Protein AF-V4TE43-F1 (afdb_monomer)

Structure (mmCIF, N/CA/C/O bac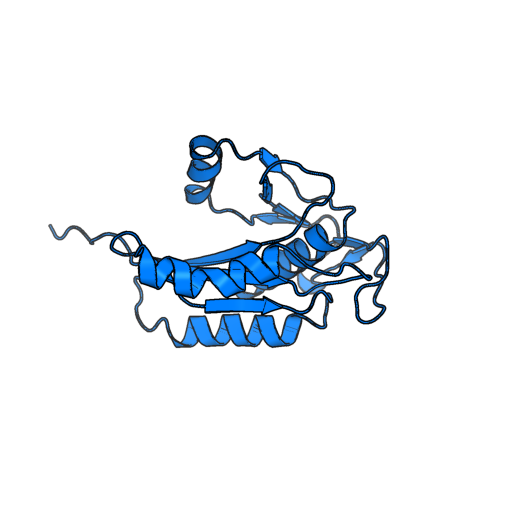kbone):
data_AF-V4TE43-F1
#
_entry.id   AF-V4TE43-F1
#
loop_
_atom_site.group_PDB
_atom_site.id
_atom_site.type_symbol
_atom_site.label_atom_id
_atom_site.label_alt_id
_atom_site.label_comp_id
_atom_site.label_asym_id
_atom_site.label_entity_id
_atom_site.label_seq_id
_atom_site.pdbx_PDB_ins_code
_atom_site.Cartn_x
_atom_site.Cartn_y
_atom_site.Cartn_z
_atom_site.occupancy
_atom_site.B_iso_or_equiv
_atom_site.auth_seq_id
_atom_site.auth_comp_id
_atom_site.auth_asym_id
_atom_site.auth_atom_id
_atom_site.pdbx_PDB_model_num
ATOM 1 N N . MET A 1 1 ? -7.833 16.934 38.124 1.00 43.22 1 MET A N 1
ATOM 2 C CA . MET A 1 1 ? -6.870 15.914 37.658 1.00 43.22 1 MET A CA 1
ATOM 3 C C . MET A 1 1 ? -7.594 15.027 36.652 1.00 43.22 1 MET A C 1
ATOM 5 O O . MET A 1 1 ? -8.127 13.998 37.038 1.00 43.22 1 MET A O 1
ATOM 9 N N . GLY A 1 2 ? -7.752 15.487 35.409 1.00 45.31 2 GLY A N 1
ATOM 10 C CA . GLY A 1 2 ? -8.401 14.695 34.361 1.00 45.31 2 GLY A CA 1
ATOM 11 C C . GLY A 1 2 ? -7.352 13.816 33.698 1.00 45.31 2 GLY A C 1
ATOM 12 O O . GLY A 1 2 ? -6.426 14.352 33.100 1.00 45.31 2 GLY A O 1
ATOM 13 N N . SER A 1 3 ? -7.446 12.497 33.848 1.00 54.00 3 SER A N 1
ATOM 14 C CA . SER A 1 3 ? -6.693 11.581 32.999 1.00 54.00 3 SER A CA 1
ATOM 15 C C . SER A 1 3 ? -7.282 11.667 31.596 1.00 54.00 3 SER A C 1
ATOM 17 O O . SER A 1 3 ? -8.442 11.319 31.380 1.00 54.00 3 SER A O 1
ATOM 19 N N . GLU A 1 4 ? -6.502 12.163 30.639 1.00 60.28 4 GLU A N 1
ATOM 20 C CA . GLU A 1 4 ? -6.820 11.951 29.232 1.00 60.28 4 GLU A CA 1
ATOM 21 C C . GLU A 1 4 ? -6.926 10.436 29.007 1.00 60.28 4 GLU A C 1
ATOM 23 O O . GLU A 1 4 ? -6.011 9.678 29.340 1.00 60.28 4 GLU A O 1
ATOM 28 N N . GLY A 1 5 ? -8.086 9.981 28.529 1.00 59.34 5 GLY A N 1
ATOM 29 C CA . GLY A 1 5 ? -8.273 8.587 28.139 1.00 59.34 5 GLY A CA 1
ATOM 30 C C . GLY A 1 5 ? -7.306 8.191 27.013 1.00 59.34 5 GLY A C 1
ATOM 31 O O . GLY A 1 5 ? -6.701 9.062 26.383 1.00 59.34 5 GLY A O 1
ATOM 32 N N . PRO A 1 6 ? -7.144 6.884 26.735 1.00 64.94 6 PRO A N 1
ATOM 33 C CA . PRO A 1 6 ? -6.296 6.422 25.640 1.00 64.94 6 PRO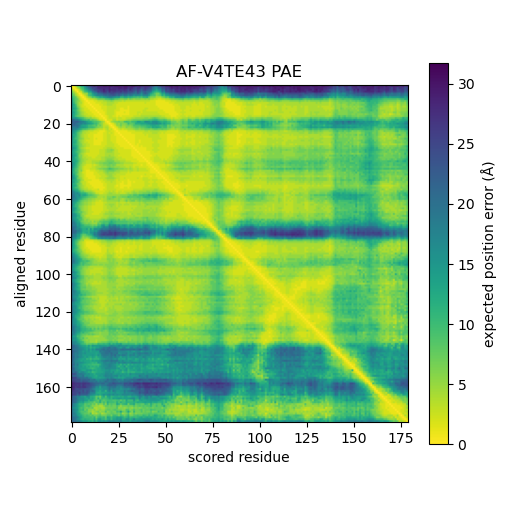 A CA 1
ATOM 34 C C . PRO A 1 6 ? -6.691 7.109 24.328 1.00 64.94 6 PRO A C 1
ATOM 36 O O . PRO A 1 6 ? -7.877 7.157 23.997 1.00 64.94 6 PRO A O 1
ATOM 39 N N . LYS A 1 7 ? -5.709 7.640 23.586 1.00 75.19 7 LYS A N 1
ATOM 40 C CA . LYS A 1 7 ? -5.956 8.233 22.264 1.00 75.19 7 LYS A CA 1
ATOM 41 C C . LYS A 1 7 ? -6.606 7.190 21.362 1.00 75.19 7 LYS A C 1
ATOM 43 O O . LYS A 1 7 ? -6.115 6.064 21.279 1.00 75.19 7 LYS A O 1
ATOM 48 N N . ALA A 1 8 ? -7.696 7.566 20.702 1.00 84.81 8 ALA A N 1
ATOM 49 C CA . ALA A 1 8 ? -8.313 6.714 19.698 1.00 84.81 8 ALA A CA 1
ATOM 50 C C . ALA A 1 8 ? -7.327 6.516 18.536 1.00 84.81 8 ALA A C 1
ATOM 52 O O . ALA A 1 8 ? -6.648 7.457 18.128 1.00 84.81 8 ALA A O 1
ATOM 53 N N . VAL A 1 9 ? -7.212 5.289 18.036 1.00 87.06 9 VAL A N 1
ATOM 54 C CA . VAL A 1 9 ? -6.275 4.902 16.980 1.00 87.06 9 VAL A CA 1
ATOM 55 C C . VAL A 1 9 ? -7.055 4.440 15.760 1.00 87.06 9 VAL A C 1
ATOM 57 O O . VAL A 1 9 ? -7.776 3.449 15.838 1.00 87.06 9 VAL A O 1
ATOM 60 N N . THR A 1 10 ? -6.841 5.090 14.622 1.00 88.56 10 THR A N 1
ATOM 61 C CA . THR A 1 10 ? -7.404 4.677 13.333 1.00 88.56 10 THR A CA 1
ATOM 62 C C . THR A 1 10 ? -6.314 4.030 12.488 1.00 88.56 10 THR A C 1
ATOM 64 O O . THR A 1 10 ? -5.268 4.630 12.240 1.00 88.56 10 THR A O 1
ATOM 67 N N . ILE A 1 11 ? -6.539 2.794 12.039 1.00 89.25 11 ILE A N 1
ATOM 68 C CA . ILE A 1 11 ? -5.569 2.032 11.244 1.00 89.25 11 ILE A CA 1
ATOM 69 C C . ILE A 1 11 ? -6.031 1.956 9.788 1.00 89.25 11 ILE A C 1
ATOM 71 O O . ILE A 1 11 ? -7.117 1.455 9.498 1.00 89.25 11 ILE A O 1
ATOM 75 N N . HIS A 1 12 ? -5.178 2.398 8.868 1.00 89.69 12 HIS A N 1
ATOM 76 C CA . HIS A 1 12 ? -5.350 2.252 7.426 1.00 89.69 12 HIS A CA 1
ATOM 77 C C . HIS A 1 12 ? -4.363 1.228 6.885 1.00 89.69 12 HIS A C 1
ATOM 79 O O . HIS A 1 12 ? -3.173 1.262 7.206 1.00 89.69 12 HIS A O 1
ATOM 85 N N . ILE A 1 13 ? -4.855 0.307 6.064 1.00 91.00 13 ILE A N 1
ATOM 86 C CA . ILE A 1 13 ? -4.091 -0.853 5.618 1.00 91.00 13 ILE A CA 1
ATOM 87 C C . ILE A 1 13 ? -4.107 -0.907 4.102 1.00 91.00 13 ILE A C 1
ATOM 89 O O . ILE A 1 13 ? -5.162 -0.893 3.470 1.00 91.00 13 ILE A O 1
ATOM 93 N N . ASN A 1 14 ? -2.912 -0.996 3.534 1.00 90.81 14 ASN A N 1
ATOM 94 C CA . ASN A 1 14 ? -2.694 -1.063 2.104 1.00 90.81 14 ASN A CA 1
ATOM 95 C C . ASN A 1 14 ? -2.037 -2.391 1.733 1.00 90.81 14 ASN A C 1
ATOM 97 O O . ASN A 1 14 ? -1.111 -2.843 2.407 1.00 90.81 14 ASN A O 1
ATOM 101 N N . GLY A 1 15 ? -2.487 -2.982 0.636 1.00 90.62 15 GLY A N 1
ATOM 102 C CA . GLY A 1 15 ? -1.875 -4.146 -0.005 1.00 90.62 15 GLY A CA 1
ATOM 103 C C . GLY A 1 15 ? -1.694 -3.878 -1.492 1.00 90.62 15 GLY A C 1
ATOM 104 O O . GLY A 1 15 ? -2.008 -2.787 -1.967 1.00 90.62 15 GLY A O 1
ATOM 105 N N . PHE A 1 16 ? -1.212 -4.867 -2.236 1.00 88.50 16 PHE A N 1
ATOM 106 C CA . PHE A 1 16 ? -0.948 -4.714 -3.665 1.00 88.50 16 PHE A CA 1
ATOM 107 C C . PHE A 1 16 ? -1.663 -5.781 -4.473 1.00 88.50 16 PHE A C 1
ATOM 109 O O . PHE A 1 16 ? -1.717 -6.937 -4.053 1.00 88.50 16 PHE A O 1
ATOM 116 N N . LYS A 1 17 ? -2.141 -5.401 -5.658 1.00 89.69 17 LYS A N 1
ATOM 117 C CA . LYS A 1 17 ? -2.650 -6.338 -6.659 1.00 89.69 17 LYS A CA 1
ATOM 118 C C . LYS A 1 17 ? -1.572 -7.345 -7.074 1.00 89.69 17 LYS A C 1
ATOM 120 O O . LYS A 1 17 ? -0.374 -7.183 -6.803 1.00 89.69 17 LYS A O 1
ATOM 125 N N . LYS A 1 18 ? -1.997 -8.411 -7.747 1.00 86.62 18 LYS A N 1
ATOM 126 C CA . LYS A 1 18 ? -1.102 -9.332 -8.473 1.00 86.62 18 LYS A CA 1
ATOM 127 C C . LYS A 1 18 ? -0.168 -8.601 -9.443 1.00 86.62 18 LYS A C 1
ATOM 129 O O . LYS A 1 18 ? -0.565 -7.583 -9.992 1.00 86.62 18 LYS A O 1
ATOM 134 N N . PHE A 1 19 ? 1.029 -9.142 -9.691 1.00 79.31 19 PHE A N 1
ATOM 135 C CA . PHE A 1 19 ? 2.043 -8.593 -10.608 1.00 79.31 19 PHE A CA 1
ATOM 136 C C . PHE A 1 19 ? 2.813 -9.697 -11.346 1.00 79.31 19 PHE A C 1
ATOM 138 O O . PHE A 1 19 ? 2.823 -10.835 -10.896 1.00 79.31 19 PHE A O 1
ATOM 145 N N . GLN A 1 20 ? 3.448 -9.361 -12.478 1.00 68.50 20 GLN A N 1
ATOM 146 C CA . GLN A 1 20 ? 4.384 -10.223 -13.232 1.00 68.50 20 GLN A CA 1
ATOM 147 C C . GLN A 1 20 ? 3.979 -11.704 -13.372 1.00 68.50 20 GLN A C 1
ATOM 149 O O . GLN A 1 20 ? 4.739 -12.605 -13.030 1.00 68.50 20 GLN A O 1
ATOM 154 N N . GLY A 1 21 ? 2.765 -11.980 -13.855 1.00 68.19 21 GLY A N 1
ATOM 155 C CA . GLY A 1 21 ? 2.312 -13.360 -14.086 1.00 68.19 21 GLY A CA 1
ATOM 156 C C . GLY A 1 21 ? 2.076 -14.189 -12.816 1.00 68.19 21 GLY A C 1
ATOM 157 O O . GLY A 1 21 ? 1.692 -15.351 -12.919 1.00 68.19 21 GLY A O 1
ATOM 158 N N . ILE A 1 22 ? 2.245 -13.608 -11.625 1.00 71.94 22 ILE A N 1
ATOM 159 C CA . ILE A 1 22 ? 1.826 -14.224 -10.369 1.00 71.94 22 ILE A CA 1
ATOM 160 C C . ILE A 1 22 ? 0.297 -14.213 -10.349 1.00 71.94 22 ILE A C 1
ATOM 162 O O . ILE A 1 22 ? -0.325 -13.159 -10.481 1.00 71.94 22 ILE A O 1
ATOM 166 N N . ALA A 1 23 ? -0.310 -15.391 -10.206 1.00 78.31 23 ALA A N 1
ATOM 167 C CA . ALA A 1 23 ? -1.764 -15.537 -10.236 1.00 78.31 23 ALA A CA 1
ATOM 168 C C . ALA A 1 23 ? -2.444 -14.797 -9.072 1.00 78.31 23 ALA A C 1
ATOM 170 O O . ALA A 1 23 ? -3.497 -14.188 -9.263 1.00 78.31 23 ALA A O 1
ATOM 171 N N . GLU A 1 24 ? -1.810 -14.806 -7.894 1.00 84.50 24 GLU A N 1
ATOM 172 C CA . GLU A 1 24 ? -2.371 -14.283 -6.650 1.00 84.50 24 GLU A CA 1
ATOM 173 C C . GLU A 1 24 ? -1.313 -13.565 -5.804 1.00 84.50 24 GLU A C 1
ATOM 175 O O . GLU A 1 24 ? -0.210 -14.072 -5.592 1.00 84.50 24 GLU A O 1
ATOM 180 N N . ASN A 1 25 ? -1.657 -12.387 -5.276 1.00 88.38 25 ASN A N 1
ATOM 181 C CA . ASN A 1 25 ? -0.849 -11.697 -4.276 1.00 88.38 25 ASN A CA 1
ATOM 182 C C . ASN A 1 25 ? -1.471 -11.922 -2.885 1.00 88.38 25 ASN A C 1
ATOM 184 O O . ASN A 1 25 ? -2.622 -11.537 -2.658 1.00 88.38 25 ASN A O 1
ATOM 188 N N . PRO A 1 26 ? -0.743 -12.504 -1.916 1.00 89.94 26 PRO A N 1
ATOM 189 C CA . PRO A 1 26 ? -1.303 -12.759 -0.591 1.00 89.94 26 PRO A CA 1
ATOM 190 C C . PRO A 1 26 ? -1.689 -11.466 0.142 1.00 89.94 26 PRO A C 1
ATOM 192 O O . PRO A 1 26 ? -2.605 -11.482 0.958 1.00 89.94 26 PRO A O 1
ATOM 195 N N . THR A 1 27 ? -1.049 -10.331 -0.165 1.00 91.56 27 THR A N 1
ATOM 196 C CA . THR A 1 27 ? -1.392 -9.044 0.465 1.00 91.56 27 THR A CA 1
ATOM 197 C C . THR A 1 27 ? -2.767 -8.538 0.027 1.00 91.56 27 THR A C 1
ATOM 199 O O . THR A 1 27 ? -3.524 -8.062 0.868 1.00 91.56 27 THR A O 1
ATOM 202 N N . GLU A 1 28 ? -3.140 -8.721 -1.243 1.00 92.94 28 GLU A N 1
ATOM 203 C CA . GLU A 1 28 ? -4.490 -8.440 -1.754 1.00 92.94 28 GLU A CA 1
ATOM 204 C C . GLU A 1 28 ? -5.537 -9.288 -1.026 1.00 92.94 28 GLU A C 1
ATOM 206 O O . GLU A 1 28 ? -6.541 -8.768 -0.540 1.00 92.94 28 GLU A O 1
ATOM 211 N N . THR A 1 29 ? -5.258 -10.584 -0.861 1.00 92.94 29 THR A N 1
ATOM 212 C CA . THR A 1 29 ? -6.143 -11.507 -0.136 1.00 92.94 29 THR A CA 1
ATOM 213 C C . THR A 1 29 ? -6.333 -11.083 1.321 1.00 92.94 29 THR A C 1
ATOM 215 O O . THR A 1 29 ? -7.458 -11.079 1.821 1.00 92.94 29 THR A O 1
ATOM 218 N N . VAL A 1 30 ? -5.257 -10.702 2.015 1.00 92.94 30 VAL A N 1
ATOM 219 C CA . VAL A 1 30 ? -5.335 -10.231 3.406 1.00 92.94 30 VAL A CA 1
ATOM 220 C C . VAL A 1 30 ? -6.187 -8.968 3.505 1.00 92.94 30 VAL A C 1
ATOM 222 O O . VAL A 1 30 ? -7.105 -8.926 4.320 1.00 92.94 30 VAL A O 1
ATOM 225 N N . VAL A 1 31 ? -5.929 -7.965 2.663 1.00 93.38 31 VAL A N 1
ATOM 226 C CA . VAL A 1 31 ? -6.636 -6.675 2.708 1.00 93.38 31 VAL A CA 1
ATOM 227 C C . VAL A 1 31 ? -8.122 -6.828 2.394 1.00 93.38 31 VAL A C 1
ATOM 229 O O . VAL A 1 31 ? -8.950 -6.279 3.119 1.00 93.38 31 VAL A O 1
ATOM 232 N N . ASN A 1 32 ? -8.478 -7.630 1.386 1.00 93.88 32 ASN A N 1
ATOM 233 C CA . ASN A 1 32 ? -9.877 -7.870 1.018 1.00 93.88 32 ASN A CA 1
ATOM 234 C C . ASN A 1 32 ? -10.668 -8.571 2.134 1.00 93.88 32 ASN A C 1
ATOM 236 O O . ASN A 1 32 ? -11.840 -8.271 2.356 1.00 93.88 32 ASN A O 1
ATOM 240 N N . ASN A 1 33 ? -10.027 -9.483 2.867 1.00 94.94 33 ASN A N 1
ATOM 241 C CA . ASN A 1 33 ? -10.680 -10.242 3.932 1.00 94.94 33 ASN A CA 1
ATOM 242 C C . ASN A 1 33 ? -10.717 -9.509 5.280 1.00 94.94 33 ASN A C 1
ATOM 244 O O . ASN A 1 33 ? -11.480 -9.898 6.170 1.00 94.94 33 ASN A O 1
ATOM 248 N N . LEU A 1 34 ? -9.900 -8.469 5.459 1.00 93.62 34 LEU A N 1
ATOM 249 C CA . LEU A 1 34 ? -9.681 -7.867 6.769 1.00 93.62 34 LEU A CA 1
ATOM 250 C C . LEU A 1 34 ? -10.925 -7.177 7.328 1.00 93.62 34 LEU A C 1
ATOM 252 O O . LEU A 1 34 ? -11.205 -7.307 8.518 1.00 93.62 34 LEU A O 1
ATOM 256 N N . LYS A 1 35 ? -11.710 -6.510 6.475 1.00 90.62 35 LYS A N 1
ATOM 257 C CA . LYS A 1 35 ? -12.965 -5.871 6.889 1.00 90.62 35 LYS A CA 1
ATOM 258 C C . LYS A 1 35 ? -13.938 -6.891 7.492 1.00 90.62 35 LYS A C 1
ATOM 260 O O . LYS A 1 35 ? -14.349 -6.746 8.639 1.00 90.62 35 LYS A O 1
ATOM 265 N N . ALA A 1 36 ? -14.201 -7.982 6.771 1.00 92.06 36 ALA A N 1
ATOM 266 C CA . ALA A 1 36 ? -15.064 -9.066 7.244 1.00 92.06 36 ALA A CA 1
ATOM 267 C C . ALA A 1 36 ? -14.479 -9.807 8.462 1.00 92.06 36 ALA A C 1
ATOM 269 O O . ALA A 1 36 ? -15.206 -10.403 9.259 1.00 92.06 36 ALA A O 1
ATOM 270 N N . TYR A 1 37 ? -13.153 -9.835 8.612 1.00 93.44 37 TYR A N 1
ATOM 271 C CA . TYR A 1 37 ? -12.515 -10.374 9.811 1.00 93.44 37 TYR A CA 1
ATOM 272 C C . TYR A 1 37 ? -12.777 -9.484 11.034 1.00 93.44 37 TYR A C 1
ATOM 274 O O . TYR A 1 37 ? -13.205 -9.994 12.069 1.00 93.44 37 TYR A O 1
ATOM 282 N N . VAL A 1 38 ? -12.582 -8.169 10.901 1.00 92.81 38 VAL A N 1
ATOM 283 C CA . VAL A 1 38 ? -12.822 -7.182 11.963 1.00 92.81 38 VAL A CA 1
ATOM 284 C C . VAL A 1 38 ? -14.296 -7.122 12.354 1.00 92.81 38 VAL A C 1
ATOM 286 O O . VAL A 1 38 ? -14.597 -7.108 13.541 1.00 92.81 38 VAL A O 1
ATOM 289 N N . GLU A 1 39 ? -15.223 -7.185 11.399 1.00 90.88 39 GLU A N 1
ATOM 290 C CA . GLU A 1 39 ? -16.664 -7.236 11.691 1.00 90.88 39 GLU A CA 1
ATOM 291 C C . GLU A 1 39 ? -17.044 -8.464 12.535 1.00 90.88 39 GLU A C 1
ATOM 293 O O . GLU A 1 39 ? -17.906 -8.382 13.406 1.00 90.88 39 GLU A O 1
ATOM 298 N N . ARG A 1 40 ? -16.373 -9.603 12.320 1.00 94.19 40 ARG A N 1
ATOM 299 C CA . ARG A 1 40 ? -16.640 -10.851 13.056 1.00 94.19 40 ARG A CA 1
ATOM 300 C C . ARG A 1 40 ? -15.932 -10.946 14.403 1.00 94.19 40 ARG A C 1
ATOM 302 O O . ARG A 1 40 ? -16.440 -11.604 15.306 1.00 94.19 40 ARG A O 1
ATOM 309 N N . ARG A 1 41 ? -14.720 -10.400 14.519 1.00 93.50 41 ARG A N 1
ATOM 310 C CA . ARG A 1 41 ? -13.853 -10.566 15.702 1.00 93.50 41 ARG A CA 1
ATOM 311 C C . ARG A 1 41 ? -13.783 -9.325 16.586 1.00 93.50 41 ARG A C 1
ATOM 313 O O . ARG A 1 41 ? -13.365 -9.442 17.733 1.00 93.50 41 ARG A O 1
ATOM 320 N N . GLY A 1 42 ? -14.205 -8.177 16.070 1.00 91.19 42 GLY A N 1
ATOM 321 C CA . GLY A 1 42 ? -14.015 -6.879 16.697 1.00 91.19 42 GLY A CA 1
ATOM 322 C C . GLY A 1 42 ? -12.559 -6.411 16.657 1.00 91.19 42 GLY A C 1
ATOM 323 O O . GLY A 1 42 ? -11.648 -7.120 16.220 1.00 91.19 42 GLY A O 1
ATOM 324 N N . LEU A 1 43 ? -12.353 -5.190 17.140 1.00 89.12 43 LEU A N 1
ATOM 325 C CA . LEU A 1 43 ? -11.045 -4.622 17.448 1.00 89.12 43 LEU A CA 1
ATOM 326 C C . LEU A 1 43 ? -10.996 -4.251 18.936 1.00 89.12 43 LEU A C 1
ATOM 328 O O . LEU A 1 43 ? -12.049 -4.091 19.559 1.00 89.12 43 LEU A O 1
ATOM 332 N N . PRO A 1 44 ? -9.794 -4.120 19.524 1.00 88.75 44 PRO A N 1
ATOM 333 C CA . PRO A 1 44 ? -9.649 -3.604 20.879 1.00 88.75 44 PRO A CA 1
ATOM 334 C C . PRO A 1 44 ? -10.323 -2.236 21.045 1.00 88.75 44 PRO A C 1
ATOM 336 O O . PRO A 1 44 ? -10.392 -1.446 20.103 1.00 88.75 44 PRO A O 1
ATOM 339 N N . ALA A 1 45 ? -10.788 -1.937 22.260 1.00 87.00 45 ALA A N 1
ATOM 340 C CA . ALA A 1 45 ? -11.393 -0.644 22.565 1.00 87.00 45 ALA A CA 1
ATOM 341 C C . ALA A 1 45 ? -10.432 0.508 22.224 1.00 87.00 45 ALA A C 1
ATOM 343 O O . ALA A 1 45 ? -9.246 0.456 22.551 1.00 87.00 45 ALA A O 1
ATOM 344 N N . GLY A 1 46 ? -10.956 1.541 21.564 1.00 85.38 46 GLY A N 1
ATOM 345 C CA . GLY A 1 46 ? -10.164 2.683 21.107 1.00 85.38 46 GLY A CA 1
ATOM 346 C C . GLY A 1 46 ? -9.393 2.449 19.805 1.00 85.38 46 GLY A C 1
ATOM 347 O O . GLY A 1 46 ? -8.680 3.353 19.392 1.00 85.38 46 GLY A O 1
ATOM 348 N N . VAL A 1 47 ? -9.534 1.293 19.143 1.00 88.50 47 VAL A N 1
ATOM 349 C CA . VAL A 1 47 ? -8.946 1.032 17.820 1.00 88.50 47 VAL A CA 1
ATOM 350 C C . VAL A 1 47 ? -10.043 0.886 16.771 1.00 88.50 47 VAL A C 1
ATOM 352 O O . VAL A 1 47 ? -10.960 0.078 16.922 1.00 88.50 47 VAL A O 1
ATOM 355 N N . THR A 1 48 ? -9.927 1.628 15.676 1.00 91.19 48 THR A N 1
ATOM 356 C CA . THR A 1 48 ? -10.841 1.582 14.534 1.00 91.19 48 THR A CA 1
ATOM 357 C C . THR A 1 48 ? -10.092 1.178 13.267 1.00 91.19 48 THR A C 1
ATOM 359 O O . THR A 1 48 ? -8.932 1.534 13.043 1.00 91.19 48 THR A O 1
ATOM 362 N N . LEU A 1 49 ? -10.763 0.400 12.418 1.00 91.88 49 LEU A N 1
ATOM 363 C CA . LEU A 1 49 ? -10.295 0.142 11.062 1.00 91.88 49 LEU A CA 1
ATOM 364 C C . LEU A 1 49 ? -10.803 1.276 10.170 1.00 91.88 49 LEU A C 1
ATOM 366 O O . LEU A 1 49 ? -12.011 1.423 10.010 1.00 91.88 49 LEU A O 1
ATOM 370 N N . GLY A 1 50 ? -9.886 2.058 9.607 1.00 90.38 50 GLY A N 1
ATOM 371 C CA . GLY A 1 50 ? -10.198 3.120 8.656 1.00 90.38 50 GLY A CA 1
ATOM 372 C C . GLY A 1 50 ? -10.443 2.548 7.261 1.00 90.38 50 GLY A C 1
ATOM 373 O O . GLY A 1 50 ? -11.549 2.133 6.922 1.00 90.38 50 GLY A O 1
ATOM 374 N N . SER A 1 51 ? -9.394 2.505 6.436 1.00 91.38 51 SER A N 1
ATOM 375 C CA . SER A 1 51 ? -9.465 1.986 5.065 1.00 91.38 51 SER A CA 1
ATOM 376 C C . SER A 1 51 ? -8.681 0.687 4.887 1.00 91.38 51 SER A C 1
ATOM 378 O O . SER A 1 51 ? -7.653 0.461 5.523 1.00 91.38 51 SER A O 1
ATOM 380 N N . CYS A 1 52 ? -9.165 -0.152 3.974 1.00 93.50 52 CYS A N 1
ATOM 381 C CA . CYS A 1 52 ? -8.465 -1.314 3.436 1.00 93.50 52 CYS A CA 1
ATOM 382 C C . CYS A 1 52 ? -8.367 -1.122 1.921 1.00 93.50 52 CYS A C 1
ATOM 384 O O . CYS A 1 52 ? -9.374 -1.259 1.228 1.00 93.50 52 CYS A O 1
ATOM 386 N N . THR A 1 53 ? -7.188 -0.758 1.418 1.00 92.56 53 THR A N 1
ATOM 387 C CA . THR A 1 53 ? -7.006 -0.369 0.013 1.00 92.56 53 THR A CA 1
ATOM 388 C C . THR A 1 53 ? -6.031 -1.305 -0.691 1.00 92.56 53 THR A C 1
ATOM 390 O O . THR A 1 53 ? -4.914 -1.533 -0.231 1.00 92.56 53 THR A O 1
ATOM 393 N N . VAL A 1 54 ? -6.435 -1.831 -1.846 1.00 92.44 54 VAL A N 1
ATOM 394 C CA . VAL A 1 54 ? -5.551 -2.604 -2.726 1.00 92.44 5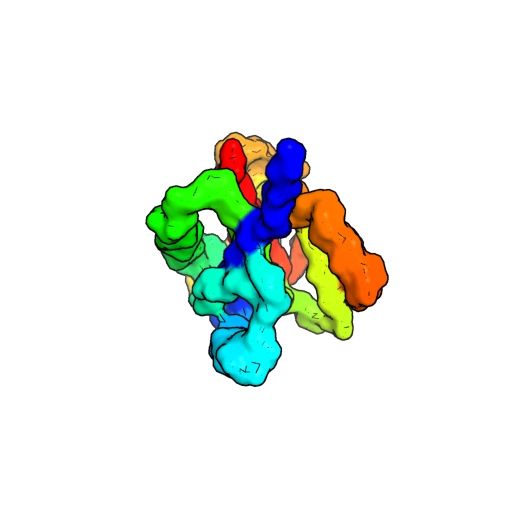4 VAL A CA 1
ATOM 395 C C . VAL A 1 54 ? -5.016 -1.677 -3.816 1.00 92.44 54 VAL A C 1
ATOM 397 O O . VAL A 1 54 ? -5.784 -1.113 -4.595 1.00 92.44 54 VAL A O 1
ATOM 400 N N . LEU A 1 55 ? -3.699 -1.503 -3.849 1.00 90.31 55 LEU A N 1
ATOM 401 C CA . LEU A 1 55 ? -2.986 -0.624 -4.771 1.00 90.31 55 LEU A CA 1
ATOM 402 C C . LEU A 1 55 ? -2.502 -1.397 -6.002 1.00 90.31 55 LEU A C 1
ATOM 404 O O . LEU A 1 55 ? -2.210 -2.590 -5.914 1.00 90.31 55 LEU A O 1
ATOM 408 N N . GLU A 1 56 ? -2.365 -0.716 -7.140 1.00 87.88 56 GLU A N 1
ATOM 409 C CA . GLU A 1 56 ? -1.666 -1.285 -8.298 1.00 87.88 56 GLU A CA 1
ATOM 410 C C . GLU A 1 56 ? -0.227 -1.650 -7.919 1.00 87.88 56 GLU A C 1
ATOM 412 O O . GLU A 1 56 ? 0.435 -0.922 -7.177 1.00 87.88 56 GLU A O 1
ATOM 417 N N . ALA A 1 57 ? 0.295 -2.756 -8.447 1.00 84.81 57 ALA A N 1
ATOM 418 C CA . ALA A 1 57 ? 1.693 -3.122 -8.247 1.00 84.81 57 ALA A CA 1
ATOM 419 C C . ALA A 1 57 ? 2.591 -2.409 -9.277 1.00 84.81 57 ALA A C 1
ATOM 421 O O . ALA A 1 57 ? 3.368 -3.028 -10.006 1.00 84.81 57 ALA A O 1
ATOM 422 N N . ALA A 1 58 ? 2.441 -1.086 -9.340 1.00 83.38 58 ALA A N 1
ATOM 423 C CA . ALA A 1 58 ? 3.148 -0.181 -10.233 1.00 83.38 58 ALA A CA 1
ATOM 424 C C . ALA A 1 58 ? 3.555 1.084 -9.472 1.00 83.38 58 ALA A C 1
ATOM 426 O O . ALA A 1 58 ? 2.756 1.634 -8.712 1.00 83.38 58 ALA A O 1
ATOM 427 N N . GLY A 1 59 ? 4.796 1.537 -9.663 1.00 75.00 59 GLY A N 1
ATOM 428 C CA . GLY A 1 59 ? 5.404 2.569 -8.817 1.00 75.00 59 GLY A CA 1
ATOM 429 C C . GLY A 1 59 ? 4.657 3.900 -8.862 1.00 75.00 59 GLY A C 1
ATOM 430 O O . GLY A 1 59 ? 4.299 4.455 -7.819 1.00 75.00 59 GLY A O 1
ATOM 431 N N . ASP A 1 60 ? 4.371 4.376 -10.072 1.00 78.31 60 ASP A N 1
ATOM 432 C CA . ASP A 1 60 ? 3.558 5.576 -10.288 1.00 78.31 60 ASP A CA 1
ATOM 433 C C . ASP A 1 60 ? 2.075 5.258 -10.478 1.00 78.31 60 ASP A C 1
ATOM 435 O O . ASP A 1 60 ? 1.226 6.063 -10.100 1.00 78.31 60 ASP A O 1
ATOM 439 N N . GLY A 1 61 ? 1.736 4.055 -10.955 1.00 81.44 61 GLY A N 1
ATOM 440 C CA . GLY A 1 61 ? 0.341 3.621 -11.084 1.00 81.44 61 GLY A CA 1
ATOM 441 C C . GLY A 1 61 ? -0.414 3.582 -9.748 1.00 81.44 61 GLY A C 1
ATOM 442 O O . GLY A 1 61 ? -1.616 3.831 -9.713 1.00 81.44 61 GLY A O 1
ATOM 443 N N . ALA A 1 62 ? 0.283 3.334 -8.633 1.00 84.94 62 ALA A N 1
ATOM 444 C CA . ALA A 1 62 ? -0.300 3.337 -7.291 1.00 84.94 62 ALA A CA 1
ATOM 445 C C . ALA A 1 62 ? -0.467 4.738 -6.675 1.00 84.94 62 ALA A C 1
ATOM 447 O O . ALA A 1 62 ? -1.178 4.885 -5.675 1.00 84.94 62 ALA A O 1
ATOM 448 N 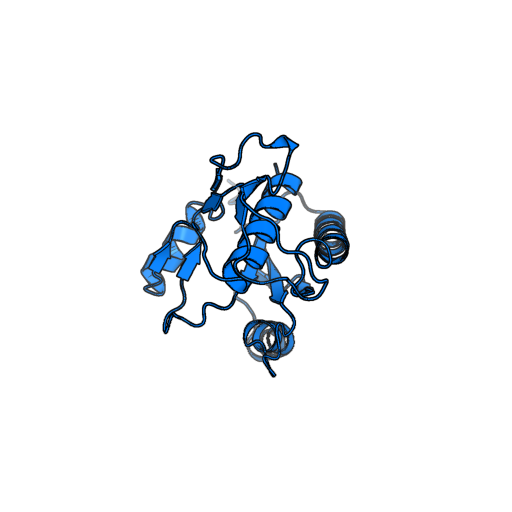N . LEU A 1 63 ? 0.207 5.759 -7.219 1.00 82.62 63 LEU A N 1
ATOM 449 C CA . LEU A 1 63 ? 0.315 7.074 -6.586 1.00 82.62 63 LEU A CA 1
ATOM 450 C C . LEU A 1 63 ? -1.029 7.817 -6.488 1.00 82.62 63 LEU A C 1
ATOM 452 O O . LEU A 1 63 ? -1.349 8.280 -5.392 1.00 82.62 63 LEU A O 1
ATOM 456 N N . PRO A 1 64 ? -1.864 7.898 -7.544 1.00 86.69 64 PRO A N 1
ATOM 457 C CA . PRO A 1 64 ? -3.142 8.604 -7.451 1.00 86.69 64 PRO A CA 1
ATOM 458 C C . PRO A 1 64 ? -4.072 7.998 -6.394 1.00 86.69 64 PRO A C 1
ATOM 460 O O . PRO A 1 64 ? -4.692 8.715 -5.610 1.00 86.69 64 PRO A O 1
ATOM 463 N N . THR A 1 65 ? -4.141 6.664 -6.331 1.00 88.06 65 THR A N 1
ATOM 464 C CA . THR A 1 65 ? -4.950 5.950 -5.335 1.00 88.06 65 THR A CA 1
ATOM 465 C C . THR A 1 65 ? -4.416 6.162 -3.922 1.00 88.06 65 THR A C 1
ATOM 467 O O . THR A 1 65 ? -5.213 6.313 -2.993 1.00 88.06 65 THR A O 1
ATOM 470 N N . LEU A 1 66 ? -3.092 6.218 -3.747 1.00 84.81 66 LEU A N 1
ATOM 471 C CA . LEU A 1 66 ? -2.487 6.535 -2.456 1.00 84.81 66 LEU A CA 1
ATOM 472 C C . LEU A 1 66 ? -2.893 7.908 -1.963 1.00 84.81 66 LEU A C 1
ATOM 474 O O . LEU A 1 66 ? -3.419 8.009 -0.861 1.00 84.81 66 LEU A O 1
ATOM 478 N N . LEU A 1 67 ? -2.633 8.940 -2.770 1.00 83.69 67 LEU A N 1
ATOM 479 C CA . LEU A 1 67 ? -2.854 10.330 -2.385 1.00 83.69 67 LEU A CA 1
ATOM 480 C C . LEU A 1 67 ? -4.319 10.542 -2.035 1.00 83.69 67 LEU A C 1
ATOM 482 O O . LEU A 1 67 ? -4.619 11.014 -0.945 1.00 83.69 67 LEU A O 1
ATOM 486 N N . LYS A 1 68 ? -5.228 10.030 -2.871 1.00 86.88 68 LYS A N 1
ATOM 487 C CA . LYS A 1 68 ? -6.664 10.049 -2.586 1.00 86.88 68 LYS A CA 1
ATOM 488 C C . LYS A 1 68 ? -7.009 9.376 -1.253 1.00 86.88 68 LYS A C 1
ATOM 490 O O . LYS A 1 68 ? -7.855 9.876 -0.517 1.00 86.88 68 LYS A O 1
ATOM 495 N N . THR A 1 69 ? -6.380 8.240 -0.941 1.00 85.44 69 THR A N 1
ATOM 496 C CA . THR A 1 69 ? -6.61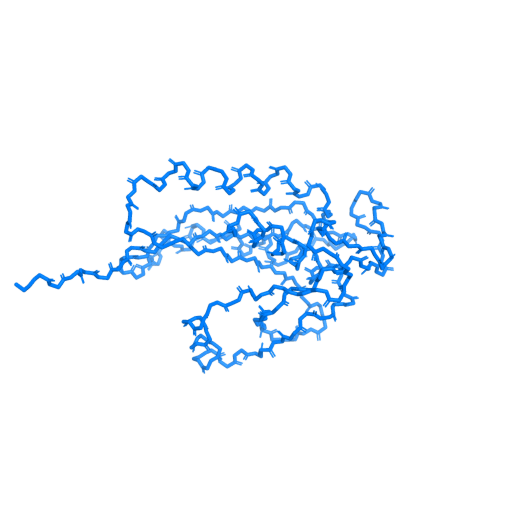3 7.539 0.332 1.00 85.44 69 THR A CA 1
ATOM 497 C C . THR A 1 69 ? -6.095 8.375 1.504 1.00 85.44 69 THR A C 1
ATOM 499 O O . THR A 1 69 ? -6.841 8.587 2.455 1.00 85.44 69 THR A O 1
ATOM 502 N N . LEU A 1 70 ? -4.870 8.906 1.415 1.00 82.88 70 LEU A N 1
ATOM 503 C CA . LEU A 1 70 ? -4.269 9.771 2.437 1.00 82.88 70 LEU A CA 1
ATOM 504 C C . LEU A 1 70 ? -5.138 11.012 2.705 1.00 82.88 70 LEU A C 1
ATOM 506 O O . LEU A 1 70 ? -5.498 11.275 3.849 1.00 82.88 70 LEU A O 1
ATOM 510 N N . GLU A 1 71 ? -5.538 11.725 1.652 1.00 82.94 71 GLU A N 1
ATOM 511 C CA . GLU A 1 71 ? -6.387 12.922 1.724 1.00 82.94 71 GLU A CA 1
ATOM 512 C C . GLU A 1 71 ? -7.761 12.623 2.335 1.00 82.94 71 GLU A C 1
ATOM 514 O O . GLU A 1 71 ? -8.256 13.381 3.176 1.00 82.94 71 GLU A O 1
ATOM 519 N N . SER A 1 72 ? -8.374 11.497 1.951 1.00 80.81 72 SER A N 1
ATOM 520 C CA . SER 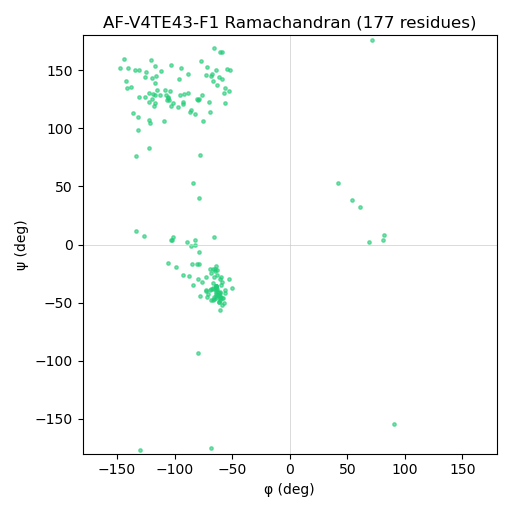A 1 72 ? -9.671 11.088 2.493 1.00 80.81 72 SER A CA 1
ATOM 521 C C . SER A 1 72 ? -9.609 10.787 3.991 1.00 80.81 72 SER A C 1
ATOM 523 O O . SER A 1 72 ? -10.543 11.128 4.713 1.00 80.81 72 SER A O 1
ATOM 525 N N . SER A 1 73 ? -8.500 10.218 4.470 1.00 75.94 73 SER A N 1
ATOM 526 C CA . SER A 1 73 ? -8.302 9.929 5.889 1.00 75.94 73 SER A CA 1
ATOM 527 C C . SER A 1 73 ? -8.088 11.200 6.705 1.00 75.94 73 SER A C 1
ATOM 529 O O . SER A 1 73 ? -8.693 11.346 7.762 1.00 75.94 73 SER A O 1
ATOM 531 N N . ILE A 1 74 ? -7.293 12.148 6.196 1.00 72.38 74 ILE A N 1
ATOM 532 C CA . ILE A 1 74 ? -7.051 13.441 6.862 1.00 72.38 74 ILE A CA 1
ATOM 533 C C . ILE A 1 74 ? -8.351 14.252 6.965 1.00 72.38 74 ILE A C 1
ATOM 535 O O . ILE A 1 74 ? -8.622 14.884 7.982 1.00 72.38 74 ILE A O 1
ATOM 539 N N . SER A 1 75 ? -9.195 14.200 5.933 1.00 66.50 75 SER A N 1
ATOM 540 C CA . SER A 1 75 ? -10.485 14.907 5.920 1.00 66.50 75 SER A CA 1
ATOM 541 C C . SER A 1 75 ? -11.508 14.322 6.909 1.00 66.50 75 SER A C 1
ATOM 543 O O . SER A 1 75 ? -12.472 14.993 7.276 1.00 66.50 75 SER A O 1
ATOM 545 N N . GLN A 1 76 ? -11.328 13.066 7.331 1.00 61.47 76 GLN A N 1
ATOM 546 C CA . GLN A 1 76 ? -12.203 12.391 8.295 1.00 61.47 76 GLN A CA 1
ATOM 547 C C . GLN A 1 76 ? -11.778 12.637 9.749 1.00 61.47 76 GLN A C 1
ATOM 549 O O . GLN A 1 76 ? -12.635 12.640 10.636 1.00 61.47 76 GLN A O 1
ATOM 554 N N . THR A 1 77 ? -10.493 12.903 9.998 1.00 58.16 77 THR A N 1
ATOM 555 C CA . THR A 1 77 ? -9.953 13.200 11.331 1.00 58.16 77 THR A CA 1
ATOM 556 C C . THR A 1 77 ? -10.274 14.638 11.745 1.00 58.16 77 THR A C 1
ATOM 558 O O . THR A 1 77 ? -9.433 15.528 11.687 1.00 58.16 77 THR A O 1
ATOM 561 N N . ASN A 1 78 ? -11.517 14.880 12.162 1.00 53.06 78 ASN A N 1
ATOM 562 C CA . ASN A 1 78 ? -11.975 16.177 12.681 1.00 53.06 78 ASN A CA 1
ATOM 563 C C . ASN A 1 78 ? -11.636 16.389 14.173 1.00 53.06 78 ASN A C 1
ATOM 565 O O . ASN A 1 78 ? -12.045 17.390 14.764 1.00 53.06 78 ASN A O 1
ATOM 569 N N . THR A 1 79 ? -10.924 15.453 14.813 1.00 54.47 79 THR A N 1
ATOM 570 C CA . THR A 1 79 ? -10.636 15.478 16.253 1.00 54.47 79 THR A CA 1
ATOM 571 C C . THR A 1 79 ? -9.121 15.521 16.507 1.00 54.47 79 THR A C 1
ATOM 573 O O . THR A 1 79 ? -8.359 14.670 16.057 1.00 54.47 79 THR A O 1
ATOM 576 N N . ASN A 1 80 ? -8.657 16.509 17.279 1.00 58.25 80 ASN A N 1
ATOM 577 C CA . ASN A 1 80 ? -7.233 16.728 17.601 1.00 58.25 80 ASN A CA 1
ATOM 578 C C . ASN A 1 80 ? -6.578 15.611 18.455 1.00 58.25 80 ASN A C 1
ATOM 580 O O . ASN A 1 80 ? -5.444 15.771 18.904 1.00 58.25 80 ASN A O 1
ATOM 584 N N . ASN A 1 81 ? -7.275 14.498 18.713 1.00 60.25 81 ASN A N 1
ATOM 585 C CA . ASN A 1 81 ? -6.851 13.438 19.636 1.00 60.25 81 ASN A CA 1
ATOM 586 C C . ASN A 1 81 ? -6.838 12.023 19.030 1.00 60.25 81 ASN A C 1
ATOM 588 O O . ASN A 1 81 ? -6.599 11.058 19.760 1.00 60.25 81 ASN A O 1
ATOM 592 N N . GLU A 1 82 ? -7.051 11.889 17.720 1.00 71.69 82 GLU A N 1
ATOM 593 C CA . GLU A 1 82 ? -6.958 10.612 17.007 1.00 71.69 82 GLU A CA 1
ATOM 594 C C . GLU A 1 82 ? -5.550 10.381 16.435 1.00 71.69 82 GLU A C 1
ATOM 596 O O . GLU A 1 82 ? -4.972 11.234 15.763 1.00 71.69 82 GLU A O 1
ATOM 601 N N . GLN A 1 83 ? -4.976 9.209 16.708 1.00 83.06 83 GLN A N 1
ATOM 602 C CA . GLN A 1 83 ? -3.716 8.757 16.128 1.00 83.06 83 GLN A CA 1
ATOM 603 C C . GLN A 1 83 ? -3.995 7.926 14.873 1.00 83.06 83 GLN A C 1
ATOM 605 O O . GLN A 1 83 ? -4.621 6.872 14.945 1.00 83.06 83 GLN A O 1
ATOM 610 N N . VAL A 1 84 ? -3.464 8.351 13.729 1.00 83.88 84 VAL A N 1
ATOM 611 C CA . VAL A 1 84 ? -3.585 7.608 12.468 1.00 83.88 84 VAL A CA 1
ATOM 612 C C . VAL A 1 84 ? -2.352 6.729 12.255 1.00 83.88 84 VAL A C 1
ATOM 614 O O . VAL A 1 84 ? -1.219 7.203 12.333 1.00 83.88 84 VAL A O 1
ATOM 617 N N . ILE A 1 85 ? -2.560 5.441 11.976 1.00 85.38 85 ILE A N 1
ATOM 618 C CA . ILE A 1 85 ? -1.501 4.480 11.647 1.00 85.38 85 ILE A CA 1
ATOM 619 C C . ILE A 1 85 ? -1.713 3.962 10.228 1.00 85.38 85 ILE A C 1
ATOM 621 O O . ILE A 1 85 ? -2.780 3.452 9.898 1.00 85.38 85 ILE A O 1
ATOM 625 N N . TRP A 1 86 ? -0.663 4.024 9.413 1.00 84.69 86 TRP A N 1
ATOM 626 C CA . TRP A 1 86 ? -0.637 3.455 8.068 1.00 84.69 86 TRP A CA 1
ATOM 627 C C . TRP A 1 86 ? 0.207 2.184 8.048 1.00 84.69 86 TRP A C 1
ATOM 629 O O . TRP A 1 86 ? 1.373 2.200 8.444 1.00 84.69 86 TRP A O 1
ATOM 639 N N . ILE A 1 87 ? -0.367 1.083 7.567 1.00 86.94 87 ILE A N 1
ATOM 640 C CA . ILE A 1 87 ? 0.322 -0.199 7.404 1.00 86.94 87 ILE A CA 1
ATOM 641 C C . ILE A 1 87 ? 0.327 -0.557 5.922 1.00 86.94 87 ILE A C 1
ATOM 643 O O . ILE A 1 87 ? -0.721 -0.747 5.311 1.00 86.94 87 ILE A O 1
ATOM 647 N N . HIS A 1 88 ? 1.519 -0.687 5.347 1.00 86.19 88 HIS A N 1
ATOM 648 C CA . HIS A 1 88 ? 1.702 -1.178 3.985 1.00 86.19 88 HIS A CA 1
ATOM 649 C C . HIS A 1 88 ? 2.185 -2.629 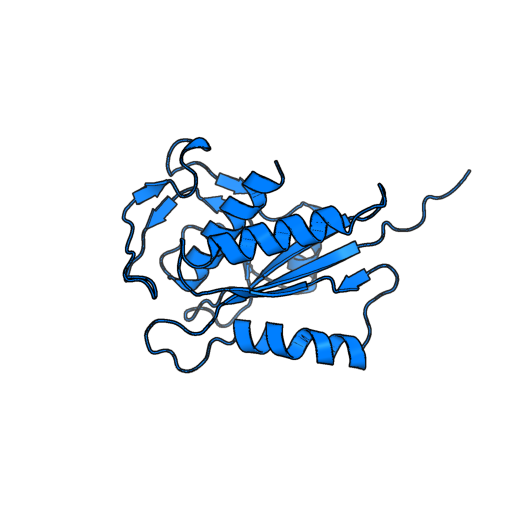4.034 1.00 86.19 88 HIS A C 1
ATOM 651 O O . HIS A 1 88 ? 3.251 -2.916 4.575 1.00 86.19 88 HIS A O 1
ATOM 657 N N . LEU A 1 89 ? 1.401 -3.541 3.467 1.00 87.62 89 LEU A N 1
ATOM 658 C CA . LEU A 1 89 ? 1.739 -4.953 3.350 1.00 87.62 89 LEU A CA 1
ATOM 659 C C . LEU A 1 89 ? 2.413 -5.197 2.001 1.00 87.62 89 LEU A C 1
ATOM 661 O O . LEU A 1 89 ? 1.831 -4.925 0.955 1.00 87.62 89 LEU A O 1
ATOM 665 N N . GLY A 1 90 ? 3.630 -5.733 2.028 1.00 84.69 90 GLY A N 1
ATOM 666 C CA . GLY A 1 90 ? 4.354 -6.210 0.850 1.00 84.69 90 GLY A CA 1
ATOM 667 C C . GLY A 1 90 ? 4.609 -7.712 0.951 1.00 84.69 90 GLY A C 1
ATOM 668 O O . GLY A 1 90 ? 4.686 -8.260 2.052 1.00 84.69 90 GLY A O 1
ATOM 669 N N . VAL A 1 91 ? 4.744 -8.389 -0.191 1.00 83.94 91 VAL A N 1
ATOM 670 C CA . VAL A 1 91 ? 5.193 -9.790 -0.209 1.00 83.94 91 VAL A CA 1
ATOM 671 C C . VAL A 1 91 ? 6.719 -9.851 -0.279 1.00 83.94 91 VAL A C 1
ATOM 673 O O . VAL A 1 91 ? 7.351 -9.003 -0.899 1.00 83.94 91 VAL A O 1
ATOM 676 N N . ASN A 1 92 ? 7.330 -10.857 0.334 1.00 81.44 92 ASN A N 1
ATOM 677 C CA . ASN A 1 92 ? 8.742 -11.183 0.147 1.00 81.44 92 ASN A CA 1
ATOM 678 C C . ASN A 1 92 ? 8.837 -12.686 -0.119 1.00 81.44 92 ASN A C 1
ATOM 680 O O . ASN A 1 92 ? 8.786 -13.480 0.818 1.00 81.44 92 ASN A O 1
ATOM 684 N N . SER A 1 93 ? 8.943 -13.074 -1.392 1.00 76.56 93 SER A N 1
ATOM 685 C CA . SER A 1 93 ? 8.910 -14.482 -1.815 1.00 76.56 93 SER A CA 1
ATOM 686 C C . SER A 1 93 ? 10.075 -15.314 -1.272 1.00 76.56 93 SER A C 1
ATOM 688 O O . SER A 1 93 ? 9.957 -16.530 -1.168 1.00 76.56 93 SER A O 1
ATOM 690 N N . GLY A 1 94 ? 11.182 -14.676 -0.883 1.00 78.88 94 GLY A N 1
ATOM 691 C CA . GLY A 1 94 ? 12.337 -15.347 -0.284 1.00 78.88 94 GLY A CA 1
ATOM 692 C C . GLY A 1 94 ? 12.233 -15.549 1.230 1.00 78.88 94 GLY A C 1
ATOM 693 O O . GLY A 1 94 ? 13.161 -16.090 1.828 1.00 78.88 94 GLY A O 1
ATOM 694 N N . SER A 1 95 ? 11.154 -15.093 1.875 1.00 81.38 95 SER A N 1
ATOM 695 C CA . SER A 1 95 ? 10.995 -15.148 3.330 1.00 81.38 95 SER A CA 1
ATOM 696 C C . SER A 1 95 ? 9.837 -16.049 3.748 1.00 81.38 95 SER A C 1
ATOM 698 O O . SER A 1 95 ? 8.714 -15.900 3.278 1.00 81.38 95 SER A O 1
ATOM 700 N N . SER A 1 96 ? 10.086 -16.923 4.723 1.00 80.75 96 SER A N 1
ATOM 701 C CA . SER A 1 96 ? 9.051 -17.703 5.418 1.00 80.75 96 SER A CA 1
ATOM 702 C C . SER A 1 96 ? 8.480 -16.992 6.651 1.00 80.75 96 SER A C 1
ATOM 704 O O . SER A 1 96 ? 7.664 -17.558 7.375 1.00 80.75 96 SER A O 1
ATOM 706 N N . LYS A 1 97 ? 8.934 -15.763 6.930 1.00 83.38 97 LYS A N 1
ATOM 707 C CA . LYS A 1 97 ? 8.569 -14.987 8.122 1.00 83.38 97 LYS A CA 1
ATOM 708 C C . LYS A 1 97 ? 8.140 -13.572 7.757 1.00 83.38 97 LYS A C 1
ATOM 710 O O . LYS A 1 97 ? 8.664 -12.978 6.812 1.00 83.38 97 LYS A O 1
ATOM 715 N N . PHE A 1 98 ? 7.247 -13.016 8.570 1.00 82.81 98 PHE A N 1
ATOM 716 C CA . PHE A 1 98 ? 6.932 -11.593 8.547 1.00 82.81 98 PHE A CA 1
ATOM 717 C C . PHE A 1 98 ? 8.123 -10.765 9.050 1.00 82.81 98 PHE A C 1
ATOM 719 O O . PHE A 1 98 ? 8.854 -11.170 9.961 1.00 82.81 98 PHE A O 1
ATOM 726 N N . ALA A 1 99 ? 8.300 -9.589 8.460 1.00 81.25 99 ALA A N 1
ATOM 727 C CA . ALA A 1 99 ? 9.320 -8.625 8.840 1.00 81.25 99 ALA A CA 1
ATOM 728 C C . ALA A 1 99 ? 8.704 -7.228 8.918 1.00 81.25 99 ALA A C 1
ATOM 730 O O . ALA A 1 99 ? 7.750 -6.926 8.201 1.00 81.25 99 ALA A O 1
ATOM 731 N N . LEU A 1 100 ? 9.261 -6.390 9.792 1.00 80.00 100 LEU A N 1
ATOM 732 C CA . LEU A 1 100 ? 8.926 -4.971 9.853 1.00 80.00 100 LEU A CA 1
ATOM 733 C C . LEU A 1 100 ? 10.069 -4.159 9.263 1.00 80.00 100 LEU A C 1
ATOM 735 O O . LEU A 1 100 ? 11.224 -4.270 9.693 1.00 80.00 100 LEU A O 1
ATOM 739 N N . GLU A 1 101 ? 9.716 -3.315 8.303 1.00 78.00 101 GLU A N 1
ATOM 740 C CA . GLU A 1 101 ? 10.657 -2.426 7.644 1.00 78.00 101 GLU A CA 1
ATOM 741 C C . GLU A 1 101 ? 10.868 -1.176 8.487 1.00 78.00 101 GLU A C 1
ATOM 743 O O . GLU A 1 101 ? 9.961 -0.371 8.659 1.00 78.00 101 GLU A O 1
ATOM 748 N N . ARG A 1 102 ? 12.074 -1.002 9.037 1.00 75.94 102 ARG A N 1
ATOM 749 C CA . ARG A 1 102 ? 12.386 0.114 9.947 1.00 75.94 102 ARG A CA 1
ATOM 750 C C . ARG A 1 102 ? 12.657 1.422 9.206 1.00 75.94 102 ARG A C 1
ATOM 752 O O . ARG A 1 102 ? 12.466 2.505 9.762 1.00 75.94 102 ARG A O 1
ATOM 759 N N . GLN A 1 103 ? 13.171 1.326 7.986 1.00 77.31 103 GLN A N 1
ATOM 760 C CA . GLN A 1 103 ? 13.622 2.463 7.188 1.00 77.31 103 GLN A CA 1
ATOM 761 C C . GLN A 1 103 ? 13.267 2.244 5.722 1.00 77.31 103 GLN A C 1
ATOM 763 O O . GLN A 1 103 ? 13.433 1.133 5.225 1.00 77.31 103 GLN A O 1
ATOM 768 N N . ALA A 1 104 ? 12.849 3.311 5.046 1.00 80.88 104 ALA A N 1
ATOM 769 C CA . ALA A 1 104 ? 12.744 3.370 3.593 1.00 80.88 104 ALA A CA 1
ATOM 770 C C . ALA A 1 104 ? 13.913 4.197 3.045 1.00 80.88 104 ALA A C 1
ATOM 772 O O . ALA A 1 104 ? 14.194 5.275 3.574 1.00 80.88 104 ALA A O 1
ATOM 773 N N . VAL A 1 105 ? 14.598 3.693 2.018 1.00 83.56 105 VAL A N 1
ATOM 774 C CA . VAL A 1 105 ? 15.704 4.381 1.331 1.00 83.56 105 VAL A CA 1
ATOM 775 C C . VAL A 1 105 ? 15.157 5.083 0.089 1.00 83.56 105 VAL A C 1
ATOM 777 O O . VAL A 1 105 ? 14.255 4.567 -0.566 1.00 83.56 105 VAL A O 1
ATOM 780 N N . ASN A 1 106 ? 15.672 6.272 -0.220 1.00 87.00 106 ASN A N 1
ATOM 781 C CA . ASN A 1 106 ? 15.236 7.119 -1.329 1.00 87.00 106 ASN A CA 1
ATOM 782 C C . ASN A 1 106 ? 15.800 6.642 -2.674 1.00 87.00 106 ASN A C 1
ATOM 784 O O . ASN A 1 106 ? 16.204 7.453 -3.494 1.00 87.00 106 ASN A O 1
ATOM 788 N N . GLU A 1 107 ? 15.846 5.336 -2.905 1.00 86.75 107 GLU A N 1
ATOM 789 C CA . GLU A 1 107 ? 16.384 4.739 -4.122 1.00 86.75 107 GLU A CA 1
ATOM 790 C C . GLU A 1 107 ? 15.319 3.874 -4.799 1.00 86.75 107 GLU A C 1
ATOM 792 O O . GLU A 1 107 ? 14.705 3.003 -4.178 1.00 86.75 107 GLU A O 1
ATOM 797 N N . ALA A 1 108 ? 15.131 4.097 -6.095 1.00 83.94 108 ALA A N 1
ATOM 798 C CA . ALA A 1 108 ? 14.340 3.266 -6.979 1.00 83.94 108 ALA A CA 1
ATOM 799 C C . ALA A 1 108 ? 15.266 2.509 -7.944 1.00 83.94 108 ALA A C 1
ATOM 801 O O . ALA A 1 108 ? 15.790 3.083 -8.900 1.00 83.94 108 ALA A O 1
ATOM 802 N N . THR A 1 109 ? 15.420 1.207 -7.702 1.00 84.06 109 THR A N 1
ATOM 803 C CA . THR A 1 109 ? 16.159 0.282 -8.572 1.00 84.06 109 THR A CA 1
ATOM 804 C C . THR A 1 109 ? 15.349 -1.002 -8.722 1.00 84.06 109 THR A C 1
ATOM 806 O O . THR A 1 109 ? 15.147 -1.716 -7.742 1.00 84.06 109 THR A O 1
ATOM 809 N N . PHE A 1 110 ? 14.836 -1.300 -9.918 1.00 81.38 110 PHE A N 1
ATOM 810 C CA . PHE A 1 110 ? 14.001 -2.482 -10.162 1.00 81.38 110 PHE A CA 1
ATOM 811 C C . PHE A 1 110 ? 14.764 -3.535 -10.973 1.00 81.38 110 PHE A C 1
ATOM 813 O O . PHE A 1 110 ? 15.293 -3.258 -12.052 1.00 81.38 110 PHE A O 1
ATOM 820 N N . LEU A 1 111 ? 14.775 -4.781 -10.486 1.00 80.25 111 LEU A N 1
ATOM 821 C CA . LEU A 1 111 ? 15.360 -5.910 -11.224 1.00 80.25 111 LEU A CA 1
ATOM 822 C C . LEU A 1 111 ? 14.557 -6.281 -12.476 1.00 80.25 111 LEU A C 1
ATOM 824 O O . LEU A 1 111 ? 15.101 -6.858 -13.412 1.00 80.25 111 LEU A O 1
ATOM 828 N N . CYS A 1 112 ? 13.270 -5.953 -12.486 1.00 79.75 112 CYS A N 1
ATOM 829 C CA . CYS A 1 112 ? 12.341 -6.254 -13.562 1.00 79.75 112 CYS A CA 1
ATOM 830 C C . CYS A 1 112 ? 11.282 -5.142 -13.663 1.00 79.75 112 CYS A C 1
ATOM 832 O O . CYS A 1 112 ? 10.993 -4.505 -12.647 1.00 79.75 112 CYS A O 1
ATOM 834 N N . PRO A 1 113 ? 10.703 -4.894 -14.850 1.00 83.44 113 PRO A N 1
ATOM 835 C CA . PRO A 1 113 ? 9.705 -3.843 -15.028 1.00 83.44 113 PRO A CA 1
ATOM 836 C C . PRO A 1 113 ? 8.465 -4.067 -14.170 1.00 83.44 113 PRO A C 1
ATOM 838 O O . PRO A 1 113 ? 8.020 -5.202 -13.998 1.00 83.44 113 PRO A O 1
ATOM 841 N N . ASP A 1 114 ? 7.870 -2.996 -13.657 1.00 82.94 114 ASP A N 1
ATOM 842 C CA . ASP A 1 114 ? 6.566 -3.086 -13.008 1.00 82.94 114 ASP A CA 1
ATOM 843 C C . ASP A 1 114 ? 5.435 -3.402 -14.011 1.00 82.94 114 ASP A C 1
ATOM 845 O O . ASP A 1 114 ? 5.667 -3.656 -15.196 1.00 82.94 114 ASP A O 1
ATOM 849 N N . GLN A 1 115 ? 4.183 -3.414 -13.545 1.00 81.31 115 GLN A N 1
ATOM 850 C CA . GLN A 1 115 ? 3.036 -3.733 -14.407 1.00 81.31 115 GLN A CA 1
ATOM 851 C C . GLN A 1 115 ? 2.800 -2.737 -15.548 1.00 81.31 115 GLN A C 1
ATOM 853 O O . GLN A 1 115 ? 2.098 -3.075 -16.499 1.00 81.31 115 GLN A O 1
ATOM 858 N N . LEU A 1 116 ? 3.366 -1.533 -15.459 1.00 83.81 116 LEU A N 1
ATOM 859 C CA . LEU A 1 116 ? 3.294 -0.505 -16.494 1.00 83.81 116 LEU A CA 1
ATOM 860 C C . LEU A 1 116 ? 4.584 -0.440 -17.327 1.00 83.81 116 LEU A C 1
ATOM 862 O O . LEU A 1 116 ? 4.724 0.440 -18.173 1.00 83.81 116 LEU A O 1
ATOM 866 N N . GLY A 1 117 ? 5.518 -1.373 -17.119 1.00 86.25 117 GLY A N 1
ATOM 867 C CA . GLY A 1 117 ? 6.785 -1.434 -17.842 1.00 86.25 117 GLY A CA 1
ATOM 868 C C . GLY A 1 117 ? 7.864 -0.498 -17.292 1.00 86.25 117 GLY A C 1
ATOM 869 O O . GLY A 1 117 ? 8.921 -0.368 -17.908 1.00 86.25 117 GLY A O 1
ATOM 870 N N . TRP A 1 118 ? 7.644 0.144 -16.142 1.00 86.19 118 TRP A N 1
ATOM 871 C CA . TRP A 1 118 ? 8.632 1.035 -15.544 1.00 86.19 118 TRP A CA 1
ATOM 872 C C . TRP A 1 118 ? 9.709 0.236 -14.804 1.00 86.19 118 TRP A C 1
ATOM 874 O O . TRP A 1 118 ? 9.406 -0.567 -13.920 1.00 86.19 118 TRP A O 1
ATOM 884 N N . GLN A 1 119 ? 10.978 0.447 -15.167 1.00 87.25 119 GLN A N 1
ATOM 885 C CA . GLN A 1 119 ? 12.132 -0.227 -14.563 1.00 87.25 119 GLN A CA 1
ATOM 886 C C . GLN A 1 119 ? 13.253 0.777 -14.224 1.00 87.25 119 GLN A C 1
ATOM 888 O O . GLN A 1 119 ? 14.249 0.869 -14.944 1.00 87.25 119 GLN A O 1
ATOM 893 N N . PRO A 1 120 ? 13.104 1.563 -13.146 1.00 86.31 120 PRO A N 1
ATOM 894 C CA . PRO A 1 120 ? 14.102 2.538 -12.725 1.00 86.31 120 PRO A CA 1
ATOM 895 C C . PRO A 1 120 ? 15.426 1.876 -12.318 1.00 86.31 120 PRO A C 1
ATOM 897 O O . PRO A 1 120 ? 15.439 0.748 -11.822 1.00 86.31 120 PRO A O 1
ATOM 900 N N . GLN A 1 121 ? 16.534 2.596 -12.504 1.00 89.38 121 GLN A N 1
ATOM 901 C CA . GLN A 1 121 ? 17.883 2.185 -12.101 1.00 89.38 121 GLN A CA 1
ATOM 902 C C . GLN A 1 121 ? 18.561 3.337 -11.353 1.00 89.38 121 GLN A C 1
ATOM 904 O O . GLN A 1 121 ? 18.906 4.344 -11.968 1.00 89.38 121 GLN A O 1
ATOM 909 N N . GLN A 1 122 ? 18.747 3.188 -10.039 1.00 89.50 122 GLN A N 1
ATOM 910 C CA . GLN A 1 122 ? 19.468 4.126 -9.168 1.00 89.50 122 GLN A CA 1
ATOM 911 C C . GLN A 1 122 ? 18.970 5.580 -9.229 1.00 89.50 122 GLN A C 1
ATOM 913 O O . GLN A 1 122 ? 19.762 6.521 -9.156 1.00 89.50 122 GLN A O 1
ATOM 918 N N . ILE A 1 123 ? 17.656 5.782 -9.339 1.00 87.50 123 ILE A N 1
ATOM 919 C CA . ILE A 1 123 ? 17.053 7.124 -9.321 1.00 87.50 123 ILE A CA 1
ATOM 920 C C . ILE A 1 123 ? 16.401 7.416 -7.961 1.00 87.50 123 ILE A C 1
ATOM 922 O O . ILE A 1 123 ? 16.006 6.479 -7.263 1.00 87.50 123 ILE A O 1
ATOM 926 N N . PRO A 1 124 ? 16.263 8.691 -7.555 1.00 86.75 124 PRO A N 1
ATOM 927 C CA . PRO A 1 124 ? 15.547 9.033 -6.332 1.00 86.75 124 PRO A CA 1
ATOM 928 C C . PRO A 1 124 ? 14.050 8.715 -6.432 1.00 86.75 124 PRO A C 1
ATOM 930 O O . PRO A 1 124 ? 13.428 8.969 -7.461 1.00 86.75 124 PRO A O 1
ATOM 933 N N . VAL A 1 125 ? 13.462 8.202 -5.343 1.00 84.06 125 VAL A N 1
ATOM 934 C CA . VAL A 1 125 ? 12.001 7.988 -5.233 1.00 84.06 125 VAL A CA 1
ATOM 935 C C . VAL A 1 125 ? 11.276 9.327 -5.093 1.00 84.06 125 VAL A C 1
ATOM 937 O O . VAL A 1 125 ? 10.258 9.566 -5.736 1.00 84.06 125 VAL A O 1
ATOM 940 N N . VAL A 1 126 ? 11.810 10.200 -4.237 1.00 83.12 126 VAL A N 1
ATOM 941 C CA . VAL A 1 126 ? 11.353 11.569 -4.003 1.00 83.12 126 VAL A CA 1
ATOM 942 C C . VAL A 1 126 ? 12.529 12.493 -4.293 1.00 83.12 126 VAL A C 1
ATOM 944 O O . VAL A 1 126 ? 13.483 12.562 -3.518 1.00 83.12 126 VAL A O 1
ATOM 947 N N . LEU A 1 127 ? 12.465 13.206 -5.420 1.00 84.94 127 LEU A N 1
ATOM 948 C CA . LEU A 1 127 ? 13.520 14.130 -5.858 1.00 84.94 127 LEU A CA 1
ATOM 949 C C . LEU A 1 127 ? 13.845 15.197 -4.802 1.00 84.94 127 LEU A C 1
ATOM 951 O O . LEU A 1 127 ? 15.009 15.509 -4.568 1.00 84.94 127 LEU A O 1
ATOM 955 N N . GLU A 1 128 ? 12.823 15.718 -4.123 1.00 85.38 128 GLU A N 1
ATOM 956 C CA . GLU A 1 128 ? 12.967 16.762 -3.100 1.00 85.38 128 GLU A CA 1
ATOM 957 C C . GLU A 1 128 ? 13.716 16.305 -1.842 1.00 85.38 128 GLU A C 1
ATOM 959 O O . GLU A 1 128 ? 14.237 17.133 -1.098 1.00 85.38 128 GLU A O 1
ATOM 964 N N . ASP A 1 129 ? 13.778 14.997 -1.586 1.00 79.44 129 ASP A N 1
ATOM 965 C CA . ASP A 1 129 ? 14.423 14.445 -0.391 1.00 79.44 129 ASP A CA 1
ATOM 966 C C . ASP A 1 129 ? 15.946 14.311 -0.543 1.00 79.44 129 ASP A C 1
ATOM 968 O O . ASP A 1 129 ? 16.632 13.892 0.396 1.00 79.44 129 ASP A O 1
ATOM 972 N N . GLY A 1 130 ? 16.480 14.699 -1.705 1.00 87.25 130 GLY A N 1
ATOM 973 C CA . GLY A 1 130 ? 17.895 14.657 -2.045 1.00 87.25 130 GLY A CA 1
ATOM 974 C C . GLY A 1 130 ? 18.314 13.338 -2.696 1.00 87.25 130 GLY A C 1
ATOM 975 O O . GLY A 1 130 ? 17.522 12.648 -3.331 1.00 87.25 130 GLY A O 1
ATOM 976 N N . GLY A 1 131 ? 19.597 12.996 -2.561 1.00 88.12 131 GLY A N 1
ATOM 977 C CA . GLY A 1 131 ? 20.188 11.830 -3.222 1.00 88.12 131 GLY A CA 1
ATOM 978 C C . GLY A 1 131 ? 19.649 10.474 -2.746 1.00 88.12 131 GLY A C 1
ATOM 979 O O . GLY A 1 131 ? 18.992 10.358 -1.711 1.00 88.12 131 GLY A O 1
ATOM 980 N N . ILE A 1 132 ? 20.004 9.423 -3.485 1.00 85.31 132 ILE A N 1
ATOM 981 C CA . ILE A 1 132 ? 19.475 8.061 -3.309 1.00 85.31 132 ILE A CA 1
ATOM 982 C C . ILE A 1 132 ? 19.828 7.385 -1.976 1.00 85.31 132 ILE A C 1
ATOM 984 O O . ILE A 1 132 ? 19.123 6.492 -1.523 1.00 85.31 132 ILE A O 1
ATOM 988 N N . SER A 1 133 ? 20.883 7.837 -1.294 1.00 85.81 133 SER A N 1
ATOM 989 C CA . SER A 1 133 ? 21.304 7.305 0.011 1.00 85.81 133 SER A CA 1
ATOM 990 C C . SER A 1 133 ? 20.478 7.830 1.191 1.00 85.81 133 SER A C 1
ATOM 992 O O . SER A 1 133 ? 20.657 7.390 2.331 1.00 85.81 133 SER A O 1
ATOM 994 N N . ARG A 1 134 ? 19.582 8.795 0.951 1.00 86.00 134 ARG A N 1
ATOM 995 C CA . ARG A 1 134 ? 18.708 9.361 1.981 1.00 86.00 134 ARG A CA 1
ATOM 996 C C . ARG A 1 134 ? 17.704 8.315 2.448 1.00 86.00 134 ARG A C 1
ATOM 998 O O . ARG A 1 134 ? 17.270 7.469 1.678 1.00 86.00 134 ARG A O 1
ATOM 1005 N N . SER A 1 135 ? 17.336 8.356 3.725 1.00 82.31 135 SER A N 1
ATOM 1006 C CA . SER A 1 135 ? 16.357 7.424 4.285 1.00 82.31 135 SER A CA 1
ATOM 1007 C C . SER A 1 135 ? 15.412 8.108 5.261 1.00 82.31 135 SER A C 1
ATOM 1009 O O . SER A 1 135 ? 15.774 9.095 5.906 1.00 82.31 135 SER A O 1
ATOM 1011 N N . ARG A 1 136 ? 14.199 7.564 5.373 1.00 79.75 136 ARG A N 1
ATOM 1012 C CA . ARG A 1 136 ? 13.186 7.965 6.356 1.00 79.75 136 ARG A CA 1
ATOM 1013 C C . ARG A 1 136 ? 12.894 6.809 7.305 1.00 79.75 136 ARG A C 1
ATOM 1015 O O . ARG A 1 136 ? 12.925 5.646 6.900 1.00 79.75 136 ARG A O 1
ATOM 1022 N N . GLN A 1 137 ? 12.626 7.120 8.573 1.00 79.88 137 GLN A N 1
ATOM 1023 C CA . GLN A 1 137 ? 12.167 6.116 9.534 1.00 79.88 137 GLN A CA 1
ATOM 1024 C C . GLN A 1 137 ? 10.698 5.793 9.272 1.00 79.88 137 GLN A C 1
ATOM 1026 O O . GLN A 1 137 ? 9.872 6.692 9.174 1.00 79.88 137 GLN A O 1
ATOM 1031 N N . ALA A 1 138 ? 10.396 4.505 9.156 1.00 68.25 138 ALA A N 1
ATOM 1032 C CA . ALA A 1 138 ? 9.069 4.003 8.815 1.00 68.25 138 ALA A CA 1
ATOM 1033 C C . ALA A 1 138 ? 8.253 3.551 10.029 1.00 68.25 138 ALA A C 1
ATOM 1035 O O . ALA A 1 138 ? 7.035 3.427 9.956 1.00 68.25 138 ALA A O 1
ATOM 1036 N N . VAL A 1 139 ? 8.932 3.289 11.145 1.00 64.50 139 VAL A N 1
ATOM 1037 C CA . VAL A 1 139 ? 8.338 2.729 12.356 1.00 64.50 139 VAL A CA 1
ATOM 1038 C C . VAL A 1 139 ? 8.603 3.694 13.499 1.00 64.50 139 VAL A C 1
ATOM 1040 O O . VAL A 1 139 ? 9.759 4.007 13.785 1.00 64.50 139 VAL A O 1
ATOM 1043 N N . SER A 1 140 ? 7.543 4.160 14.161 1.00 60.56 140 SER A N 1
ATOM 1044 C CA . SER A 1 140 ? 7.682 4.920 15.403 1.00 60.56 140 SER A CA 1
ATOM 1045 C C . SER A 1 140 ? 8.122 3.993 16.541 1.00 60.56 140 SER A C 1
ATOM 1047 O O . SER A 1 140 ? 7.826 2.796 16.545 1.00 60.56 140 SER A O 1
ATOM 1049 N N . PHE A 1 141 ? 8.816 4.540 17.540 1.00 50.62 141 PHE A N 1
ATOM 1050 C CA . PHE A 1 141 ? 9.373 3.770 18.661 1.00 50.62 141 PHE A CA 1
ATOM 1051 C C . PHE A 1 141 ? 8.328 2.885 19.380 1.00 50.62 141 PHE A C 1
ATOM 1053 O O . PHE A 1 141 ? 8.655 1.795 19.842 1.00 50.62 141 PHE A O 1
ATOM 1060 N N . ALA A 1 142 ? 7.052 3.292 19.396 1.00 51.09 142 ALA A N 1
ATOM 1061 C CA . ALA A 1 142 ? 5.951 2.537 20.000 1.00 51.09 142 ALA A CA 1
ATOM 1062 C C . ALA A 1 142 ? 5.674 1.183 19.308 1.00 51.09 142 ALA A C 1
ATOM 1064 O O . ALA A 1 142 ? 5.377 0.190 19.976 1.00 51.09 142 ALA A O 1
ATOM 1065 N N . ILE A 1 143 ? 5.833 1.111 17.982 1.00 57.38 143 ILE A N 1
ATOM 1066 C CA . ILE A 1 143 ? 5.585 -0.098 17.177 1.00 57.38 143 ILE A CA 1
ATOM 1067 C C . ILE A 1 143 ? 6.758 -1.087 17.276 1.00 57.38 143 ILE A C 1
ATOM 1069 O O . ILE A 1 143 ? 6.584 -2.277 17.023 1.00 57.38 143 ILE A O 1
ATOM 1073 N N . MET A 1 144 ? 7.944 -0.663 17.737 1.00 57.44 144 MET A N 1
ATOM 1074 C CA . MET A 1 144 ? 9.050 -1.602 17.971 1.00 57.44 144 MET A CA 1
ATOM 1075 C C . MET A 1 144 ? 8.691 -2.693 18.993 1.00 57.44 144 MET A C 1
ATOM 1077 O O . MET A 1 144 ? 9.181 -3.813 18.856 1.00 57.44 144 MET A O 1
ATOM 1081 N N . SER A 1 145 ? 7.782 -2.417 19.937 1.00 55.91 145 SER A N 1
ATOM 1082 C CA . SER A 1 145 ? 7.269 -3.412 20.893 1.00 55.91 145 SER A CA 1
ATOM 1083 C C . SER A 1 145 ? 6.589 -4.620 20.221 1.00 55.91 145 SER A C 1
ATOM 1085 O O . SER A 1 145 ? 6.725 -5.746 20.703 1.00 55.91 145 SER A O 1
ATOM 1087 N N . ILE A 1 146 ? 5.949 -4.421 19.059 1.00 59.34 146 ILE A N 1
ATOM 1088 C CA . ILE A 1 146 ? 5.305 -5.475 18.250 1.00 59.34 146 ILE A CA 1
ATOM 1089 C C . ILE A 1 146 ? 6.352 -6.469 17.740 1.00 59.34 146 ILE A C 1
ATOM 1091 O O . ILE A 1 146 ? 6.104 -7.673 17.704 1.00 59.34 146 ILE A O 1
ATOM 1095 N N . THR A 1 147 ? 7.551 -5.983 17.410 1.00 57.72 147 THR A N 1
ATOM 1096 C CA . THR A 1 147 ? 8.675 -6.819 16.963 1.00 57.72 147 THR A CA 1
ATOM 1097 C C . THR A 1 147 ? 9.034 -7.863 18.016 1.00 57.72 147 THR A C 1
ATOM 1099 O O . THR A 1 147 ? 9.181 -9.040 17.696 1.00 57.72 147 THR A O 1
ATOM 1102 N N . THR A 1 148 ? 9.117 -7.440 19.279 1.00 56.06 148 THR A N 1
ATOM 1103 C CA . THR A 1 148 ? 9.438 -8.310 20.414 1.00 56.06 148 THR A CA 1
ATOM 1104 C C . THR A 1 148 ? 8.276 -9.239 20.757 1.00 56.06 148 THR A C 1
ATOM 1106 O O . THR A 1 148 ? 8.503 -10.411 21.035 1.00 56.06 148 THR A O 1
ATOM 1109 N N . HIS A 1 149 ? 7.034 -8.745 20.696 1.00 57.00 149 HIS A N 1
ATOM 1110 C CA . HIS A 1 149 ? 5.845 -9.530 21.041 1.00 57.00 149 HIS A CA 1
ATOM 1111 C C . HIS A 1 149 ? 5.552 -10.655 20.035 1.00 57.00 149 HIS A C 1
ATOM 1113 O O . HIS A 1 149 ? 5.187 -11.756 20.433 1.00 57.00 149 HIS A O 1
ATOM 1119 N N . PHE A 1 150 ? 5.746 -10.400 18.738 1.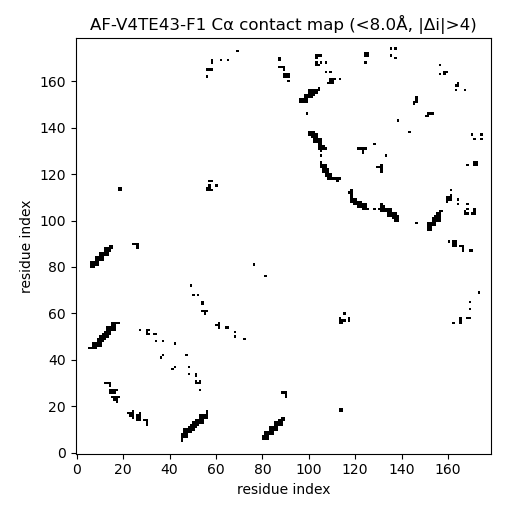00 56.41 150 PHE A N 1
ATOM 1120 C CA . PHE A 1 150 ? 5.470 -11.366 17.666 1.00 56.41 150 PHE A CA 1
ATOM 1121 C C . PHE A 1 150 ? 6.729 -12.045 17.100 1.00 56.41 150 PHE A C 1
ATOM 1123 O O . PHE A 1 150 ? 6.634 -12.808 16.139 1.00 56.41 150 PHE A O 1
ATOM 1130 N N . GLY A 1 151 ? 7.913 -11.769 17.658 1.00 58.91 151 GLY A N 1
ATOM 1131 C CA . GLY A 1 151 ? 9.182 -12.327 17.177 1.00 58.91 151 GLY A CA 1
ATOM 1132 C C . GLY A 1 151 ? 9.511 -11.951 15.725 1.00 58.91 151 GLY A C 1
ATOM 1133 O O . GLY A 1 151 ? 10.104 -12.750 14.996 1.00 58.91 151 GLY A O 1
ATOM 1134 N N . LEU A 1 152 ? 9.094 -10.761 15.280 1.00 60.47 152 LEU A N 1
ATOM 1135 C CA . LEU A 1 152 ? 9.303 -10.301 13.904 1.00 60.47 152 LEU A CA 1
ATOM 1136 C C . LEU A 1 152 ? 10.773 -9.944 13.680 1.00 60.47 152 LEU A C 1
ATOM 1138 O O . LEU A 1 152 ? 11.453 -9.425 14.563 1.00 60.47 152 LEU A O 1
ATOM 1142 N N . GLN A 1 153 ? 11.282 -10.177 12.472 1.00 60.12 153 GLN A N 1
ATOM 1143 C CA . GLN A 1 153 ? 12.617 -9.696 12.120 1.00 60.12 153 GLN A CA 1
ATOM 1144 C C . GLN A 1 153 ? 12.554 -8.204 11.771 1.00 60.12 153 GLN A C 1
ATOM 1146 O O . GLN A 1 153 ? 11.797 -7.800 10.889 1.00 60.12 153 GLN A O 1
ATOM 1151 N N . SER A 1 154 ? 13.365 -7.383 12.444 1.00 56.16 154 SER A N 1
ATOM 1152 C CA . SER A 1 154 ? 13.553 -5.974 12.081 1.00 56.16 154 SER A CA 1
ATOM 1153 C C . SER A 1 154 ? 14.544 -5.871 10.925 1.00 56.16 154 SER A C 1
ATOM 1155 O O . SER A 1 154 ? 15.661 -6.383 11.029 1.00 56.16 154 SER A O 1
ATOM 1157 N N . ARG A 1 155 ? 14.157 -5.221 9.822 1.00 60.72 155 ARG A N 1
ATOM 1158 C CA . ARG A 1 155 ? 15.011 -5.083 8.634 1.00 60.72 155 ARG A CA 1
ATOM 1159 C C . ARG A 1 155 ? 15.192 -3.619 8.230 1.00 60.72 155 ARG A C 1
ATOM 1161 O O . ARG A 1 155 ? 14.348 -2.760 8.489 1.00 60.72 155 ARG A O 1
ATOM 1168 N N . ARG A 1 156 ? 16.365 -3.321 7.658 1.00 52.38 156 ARG A N 1
ATOM 1169 C CA . ARG A 1 156 ? 16.580 -2.115 6.849 1.00 52.38 156 ARG A CA 1
ATOM 1170 C C . ARG A 1 156 ? 16.212 -2.478 5.418 1.00 52.38 156 ARG A C 1
ATOM 1172 O O . ARG A 1 156 ? 16.719 -3.483 4.920 1.00 52.38 156 ARG A O 1
ATOM 1179 N N . VAL A 1 157 ? 15.392 -1.661 4.764 1.00 52.16 157 VAL A N 1
ATOM 1180 C CA . VAL A 1 157 ? 15.121 -1.858 3.343 1.00 52.16 157 VAL A CA 1
ATOM 1181 C C . VAL A 1 157 ? 16.329 -1.382 2.549 1.00 52.16 157 VAL A C 1
ATOM 1183 O O . VAL A 1 157 ? 16.552 -0.189 2.391 1.00 52.16 157 VAL A O 1
ATOM 1186 N N . THR A 1 158 ? 17.089 -2.327 2.019 1.00 46.00 158 THR A N 1
ATOM 1187 C CA . THR A 1 158 ? 17.883 -2.155 0.799 1.00 46.00 158 THR A CA 1
ATOM 1188 C C . THR A 1 158 ? 17.363 -3.243 -0.129 1.00 46.00 158 THR A C 1
ATOM 1190 O O . THR A 1 158 ? 17.802 -4.389 -0.049 1.00 46.00 158 THR A O 1
ATOM 1193 N N . SER A 1 159 ? 16.257 -2.980 -0.824 1.00 46.88 159 SER A N 1
ATOM 1194 C CA . SER A 1 159 ? 15.525 -4.059 -1.493 1.00 46.88 159 SER A CA 1
ATOM 1195 C C . SER A 1 159 ? 16.229 -4.481 -2.789 1.00 46.88 159 SER A C 1
ATOM 1197 O O . SER A 1 159 ? 17.032 -3.738 -3.338 1.00 46.88 159 SER A O 1
ATOM 1199 N N . LEU A 1 160 ? 15.940 -5.707 -3.227 1.00 39.19 160 LEU A N 1
ATOM 1200 C CA . LEU A 1 160 ? 16.242 -6.325 -4.526 1.00 39.19 160 LEU A CA 1
ATOM 1201 C C . LEU A 1 160 ? 14.977 -7.049 -5.065 1.00 39.19 160 LEU A C 1
ATOM 1203 O O . LEU A 1 160 ? 15.056 -7.809 -6.017 1.00 39.19 160 LEU A O 1
ATOM 1207 N N . CYS A 1 161 ? 13.786 -6.841 -4.476 1.00 40.62 161 CYS A N 1
ATOM 1208 C CA . CYS A 1 161 ? 12.537 -7.521 -4.856 1.00 40.62 161 CYS A CA 1
ATOM 1209 C C . CYS A 1 161 ? 11.364 -6.535 -5.041 1.00 40.62 161 CYS A C 1
ATOM 1211 O O . CYS A 1 161 ? 11.078 -5.739 -4.143 1.00 40.62 161 CYS A O 1
ATOM 1213 N N . LEU A 1 162 ? 10.685 -6.580 -6.200 1.00 46.81 162 LEU A N 1
ATOM 1214 C CA . LEU A 1 162 ? 9.675 -5.604 -6.666 1.00 46.81 162 LEU A CA 1
ATOM 1215 C C . LEU A 1 162 ? 8.576 -5.295 -5.629 1.00 46.81 162 LEU A C 1
ATOM 1217 O O . LEU A 1 162 ? 8.167 -4.149 -5.463 1.00 46.81 162 LEU A O 1
ATOM 1221 N N . SER A 1 163 ? 8.137 -6.299 -4.875 1.00 48.62 163 SER A N 1
ATOM 1222 C CA . SER A 1 163 ? 7.085 -6.171 -3.864 1.00 48.62 163 SER A CA 1
ATOM 1223 C C . SER A 1 163 ? 7.533 -5.490 -2.568 1.00 48.62 163 SER A C 1
ATOM 1225 O O . SER A 1 163 ? 6.742 -4.766 -1.971 1.00 48.62 163 SER A O 1
ATOM 1227 N N . MET A 1 164 ? 8.795 -5.663 -2.158 1.00 53.38 164 MET A N 1
ATOM 1228 C CA . MET A 1 164 ? 9.408 -4.886 -1.068 1.00 53.38 164 MET A CA 1
ATOM 1229 C C . MET A 1 164 ? 9.700 -3.441 -1.504 1.00 53.38 164 MET A C 1
ATOM 1231 O O . MET A 1 164 ? 9.710 -2.523 -0.683 1.00 53.38 164 MET A O 1
ATOM 1235 N N . PHE A 1 165 ? 9.930 -3.223 -2.801 1.00 60.03 165 PHE A N 1
ATOM 1236 C CA . PHE A 1 165 ? 10.195 -1.897 -3.353 1.00 60.03 165 PHE A CA 1
ATOM 1237 C C . PHE A 1 165 ? 8.947 -1.048 -3.514 1.00 60.03 165 PHE A C 1
ATOM 1239 O O . PHE A 1 165 ? 8.982 0.113 -3.129 1.00 60.03 165 PHE A O 1
ATOM 1246 N N . LEU A 1 166 ? 7.848 -1.596 -4.037 1.00 61.12 166 LEU A N 1
ATOM 1247 C CA . LEU A 1 166 ? 6.584 -0.863 -4.143 1.00 61.12 166 LEU A CA 1
ATOM 1248 C C . LEU A 1 166 ? 6.084 -0.451 -2.757 1.00 61.12 166 LEU A C 1
ATOM 1250 O O . LEU A 1 166 ? 5.703 0.701 -2.565 1.00 61.12 166 LEU A O 1
ATOM 1254 N N . SER A 1 167 ? 6.195 -1.336 -1.758 1.00 61.81 167 SER A N 1
ATOM 1255 C CA . SER A 1 167 ? 5.899 -0.975 -0.370 1.00 61.81 167 SER A CA 1
ATOM 1256 C C . SER A 1 167 ? 6.855 0.087 0.173 1.00 61.81 167 SER A C 1
ATOM 1258 O O . SER A 1 167 ? 6.406 0.983 0.875 1.00 61.81 167 SER A O 1
ATOM 1260 N N . SER A 1 168 ? 8.152 0.031 -0.157 1.00 63.53 168 SER A N 1
ATOM 1261 C CA . SER A 1 168 ? 9.141 1.011 0.315 1.00 63.53 168 SER A CA 1
ATOM 1262 C C . SER A 1 168 ? 9.005 2.380 -0.353 1.00 63.53 168 SER A C 1
ATOM 1264 O O . SER A 1 168 ? 9.106 3.393 0.335 1.00 63.53 168 SER A O 1
ATOM 1266 N N . GLN A 1 169 ? 8.709 2.428 -1.653 1.00 68.81 169 GLN A N 1
ATOM 1267 C CA . GLN A 1 169 ? 8.393 3.666 -2.357 1.00 68.81 169 GLN A CA 1
ATOM 1268 C C . GLN A 1 169 ? 7.117 4.279 -1.811 1.00 68.81 169 GLN A C 1
ATOM 1270 O O . GLN A 1 169 ? 7.092 5.465 -1.503 1.00 68.81 169 GLN A O 1
ATOM 1275 N N . GLN A 1 170 ? 6.081 3.462 -1.629 1.00 70.75 170 GLN A N 1
ATOM 1276 C CA . GLN A 1 170 ? 4.834 3.935 -1.061 1.00 70.75 170 GLN A CA 1
ATOM 1277 C C . GLN A 1 170 ? 5.024 4.455 0.356 1.00 70.75 170 GLN A C 1
ATOM 1279 O O . GLN A 1 170 ? 4.511 5.510 0.691 1.00 70.75 170 GLN A O 1
ATOM 1284 N N . LEU A 1 171 ? 5.824 3.765 1.162 1.00 69.44 171 LEU A N 1
ATOM 1285 C CA . LEU A 1 171 ? 6.197 4.198 2.498 1.00 69.44 171 LEU A CA 1
ATOM 1286 C C . LEU A 1 171 ? 6.983 5.514 2.471 1.00 69.44 171 LEU A C 1
ATOM 1288 O O . LEU A 1 171 ? 6.675 6.409 3.246 1.00 69.44 171 LEU A O 1
ATOM 1292 N N . MET A 1 172 ? 7.944 5.678 1.557 1.00 72.69 172 MET A N 1
ATOM 1293 C CA . MET A 1 172 ? 8.672 6.938 1.369 1.00 72.69 172 MET A CA 1
ATOM 1294 C C . MET A 1 172 ? 7.724 8.086 0.985 1.00 72.69 172 MET A C 1
ATOM 1296 O O . MET A 1 172 ? 7.767 9.148 1.606 1.00 72.69 172 MET A O 1
ATOM 1300 N N . LYS A 1 173 ? 6.827 7.855 0.017 1.00 76.00 173 LYS A N 1
ATOM 1301 C CA . LYS A 1 173 ? 5.822 8.824 -0.449 1.00 76.00 173 LYS A CA 1
ATOM 1302 C C . LYS A 1 173 ? 4.824 9.174 0.673 1.00 76.00 173 LYS A C 1
ATOM 1304 O O . LYS A 1 173 ? 4.591 10.350 0.932 1.00 76.00 173 LYS A O 1
ATOM 1309 N N . THR A 1 174 ? 4.333 8.187 1.426 1.00 71.00 174 THR A N 1
ATOM 1310 C CA . THR A 1 174 ? 3.478 8.388 2.611 1.00 71.00 174 THR A CA 1
ATOM 1311 C C . THR A 1 174 ? 4.192 9.200 3.694 1.00 71.00 174 THR A C 1
ATOM 1313 O O . THR A 1 174 ? 3.606 10.121 4.259 1.00 71.00 174 THR A O 1
ATOM 1316 N N . LEU A 1 175 ? 5.458 8.893 3.998 1.00 68.06 175 LEU A N 1
ATOM 1317 C CA . LEU A 1 175 ? 6.227 9.618 5.014 1.00 68.06 175 LEU A CA 1
ATOM 1318 C C . LEU A 1 175 ? 6.500 11.067 4.601 1.00 68.06 175 LEU A C 1
ATOM 1320 O O . LEU A 1 175 ? 6.532 11.936 5.467 1.00 68.06 175 LEU A O 1
ATOM 1324 N N . LYS A 1 176 ? 6.667 11.341 3.302 1.00 74.25 176 LYS A N 1
ATOM 1325 C CA . LYS A 1 176 ? 6.777 12.704 2.771 1.00 74.25 176 LYS A CA 1
ATOM 1326 C C . LYS A 1 176 ? 5.479 13.494 2.951 1.00 74.25 176 LYS A C 1
ATOM 1328 O O . LYS A 1 176 ? 5.553 14.621 3.414 1.00 74.25 176 LYS A O 1
ATOM 133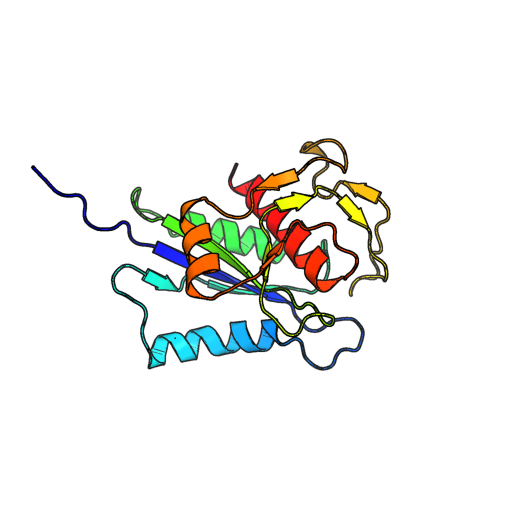3 N N . CYS A 1 177 ? 4.317 12.913 2.643 1.00 65.88 177 CYS A N 1
ATOM 1334 C CA . CYS A 1 177 ? 3.023 13.592 2.806 1.00 65.88 177 CYS A CA 1
ATOM 1335 C C . CYS A 1 177 ? 2.665 13.911 4.269 1.00 65.88 177 CYS A C 1
ATOM 1337 O O . CYS A 1 177 ? 1.845 14.790 4.503 1.00 65.88 177 CYS A O 1
ATOM 1339 N N . ASN A 1 178 ? 3.247 13.193 5.237 1.00 57.62 178 ASN A N 1
ATOM 1340 C CA . ASN A 1 178 ? 2.998 13.385 6.671 1.00 57.62 178 ASN A CA 1
ATOM 1341 C C . ASN A 1 178 ? 4.129 14.142 7.409 1.00 57.62 178 ASN A C 1
ATOM 1343 O O . ASN A 1 178 ? 4.080 14.221 8.636 1.00 57.62 178 ASN A O 1
ATOM 1347 N N . SER A 1 179 ? 5.166 14.623 6.704 1.00 56.09 179 SER A N 1
ATOM 1348 C CA . SER A 1 179 ? 6.259 15.442 7.276 1.00 56.09 179 SER A CA 1
ATOM 1349 C C . SER A 1 179 ? 5.977 16.926 7.105 1.00 56.09 179 SER A C 1
ATOM 1351 O O . SER A 1 179 ? 6.302 17.677 8.047 1.00 56.09 179 SER A O 1
#

InterPro domains:
  IPR016125 Peptidase C15, pyroglutamyl peptidase I-like [PF01470] (11-128)
  IPR016125 Peptidase C15, pyroglutamyl peptidase I-like [PTHR23402] (1-140)
  IPR036440 Peptidase C15, pyroglutamyl peptidase I-like superfamily [G3DSA:3.40.630.20] (8-154)
  IPR036440 Peptidase C15, pyroglutamyl peptidase I-like superfamily [SSF53182] (10-129)

Foldseek 3Di:
DDDDDAQQEEEAEEEEADWDPDPGDVRVVCLVCVVVVCVVPPDPPSYHYDYRYYAYLAQVRRVVVLVVSVVVVVVVCPDPRYHYHYHYDFDDPVDPFAADAQKFFQFQAAPFAIPVRDGDHLDGLDVVQPHRRDMDTQDDPVCVVVCVVVVHHYDHDPDHHSRSRSSSSSSVVVVVVVD

Nearest PDB structures (foldseek):
  1a2z-assembly1_D  TM=8.103E-01  e=3.208E-08  Thermococcus litoralis
  3lac-assembly1_A  TM=7.964E-01  e=4.699E-08  Bacillus anthracis
  4gxh-assembly1_C  TM=7.745E-01  e=4.138E-08  Xenorhabdus bovienii SS-2004

Radius of gyration: 16.79 Å; Cα contacts (8 Å, |Δi|>4): 290; chains: 1; bounding box: 38×34×56 Å

Secondary structure (DSSP, 8-state):
---PPPPEEEEEEEEE---TT-S--HHHHHHHHHHHHHHHH---TTEEEEEEEEEPSSTTTTHHHHHHHHHHHHHH--STTEEEEEEE----TT-SS-EEEEEEESEE--SS--TTS----SEESSGGG-STT-EEE-S-GGGHHHHHHHTPEEEE----SHHHHHHHHHHHHHHHHT-

pLDDT: mean 77.0, std 14.0, range [39.19, 94.94]

Solvent-accessible surface area (backbone atoms only — not comparable to full-atom values): 10436 Å² total; per-residue (Å²): 138,82,78,80,69,81,62,36,33,38,37,32,39,36,15,28,44,53,47,92,88,44,90,71,33,69,35,31,55,49,41,70,46,42,61,66,46,39,76,74,71,54,66,63,90,56,49,43,81,67,51,67,44,71,33,54,51,23,80,68,72,24,44,66,63,47,54,53,50,54,53,55,52,58,73,66,60,84,53,101,55,61,44,81,42,81,45,70,46,54,59,55,96,93,51,97,65,70,65,46,61,44,31,23,48,26,50,33,59,45,90,57,55,36,75,82,62,56,53,50,73,80,35,48,66,48,68,91,73,45,59,42,87,34,69,47,79,65,57,59,80,79,58,54,56,52,34,69,75,70,69,38,49,81,40,74,52,78,68,82,46,70,43,49,39,48,38,30,49,51,48,46,54,53,52,59,79,74,106

Organism: Citrus clementina (NCBI:txid85681)

Mean predicted aligned error: 8.53 Å

Sequence (179 aa):
MGSEGPKAVTIHINGFKKFQGIAENPTETVVNNLKAYVERRGLPAGVTLGSCTVLEAAGDGALPTLLKTLESSISQTNTNNEQVIWIHLGVNSGSSKFALERQAVNEATFLCPDQLGWQPQQIPVVLEDGGISRSRQAVSFAIMSITTHFGLQSRRVTSLCLSMFLSSQQLMKTLKCNS